Protein AF-A0A9P1M5V7-F1 (afdb_monomer_lite)

Secondary structure (DSSP, 8-state):
-----------PPPPP-----HHHHHHHHHHHHHHHHHHHHHHHHHHHHHHHHHHHHHHIIIIIHHHHHHHHHHHHHHHHHHHHHHHHHHIIIIIHHHHHHHHHHH------EEE--SSS--EEE----SSS-GGGT---S-TTSS-BHHHHIIIIIHHHTTTTGGGSTTSTT---TTSTTTS-SS-TTS-SS-------------------TTGGGSS--

Sequence (221 aa):
MGVVHSAYNYVFPPDPVEIYNPGLEDRINHANDAVESAFQDMSETFAAMKSLMRKTQSDWDTYSKPLAKSCQGIRKELVRLAHASPQCLDAQERILPLLFKKRAKTGGEIEGCARGDLPFAMVPSKCQCIAGNEAKGCDSEVDADHVLRCSHLRRRILPAMKLDQLYEGDGDCNISKEASFNKSLLQDEEPRDFEVRASMPTLPLDPLPKQDLRQRRAGFL

Radius of gyration: 45.41 Å; chains: 1; bounding box: 96×85×112 Å

Foldseek 3Di:
DDDDPDPPPPPDDPDPPPPPPVVPVVVVVLLVVLVVVLVVVVVVVVVVVVVLVVVLVVCCVPPVVVLLVVLVVVVVVVVVLVVCVVVLVCCQPPVQLVVLLVCVPPNDWAFQAFAPPDQADTHGDIQDLPDADSNRSNPDPPCGRHHGPSRCCVPGHVVVVPSVQLCPPPHSNPPDCPPPSNDPSDDPPPDPPPPSPPPVVPDPPPPDPPPPPPPPPPPDD

Structure (mmCIF, N/CA/C/O backbone):
data_AF-A0A9P1M5V7-F1
#
_entry.id   AF-A0A9P1M5V7-F1
#
loop_
_atom_site.group_PDB
_atom_site.id
_atom_site.type_symbol
_atom_site.label_atom_id
_atom_site.label_alt_id
_atom_site.label_comp_id
_atom_site.label_asym_id
_atom_site.label_entity_id
_atom_site.label_seq_id
_atom_site.pdbx_PDB_ins_code
_atom_site.Cartn_x
_atom_site.Cartn_y
_atom_site.Cartn_z
_atom_site.occupancy
_atom_site.B_iso_or_equiv
_atom_site.auth_seq_id
_atom_site.auth_comp_id
_atom_site.auth_asym_id
_atom_site.auth_atom_id
_atom_site.pdbx_PDB_model_num
ATOM 1 N N . MET A 1 1 ? 58.631 69.830 -76.018 1.00 41.28 1 MET A N 1
ATOM 2 C CA . MET A 1 1 ? 57.402 69.435 -75.295 1.00 41.28 1 MET A CA 1
ATOM 3 C C . MET A 1 1 ? 56.785 68.302 -76.107 1.00 41.28 1 MET A C 1
ATOM 5 O O . MET A 1 1 ? 56.348 68.566 -77.208 1.00 41.28 1 MET A O 1
ATOM 9 N N . GLY A 1 2 ? 56.878 67.017 -75.780 1.00 46.06 2 GLY A N 1
ATOM 10 C CA . GLY A 1 2 ? 56.960 66.383 -74.471 1.00 46.06 2 GLY A CA 1
ATOM 11 C C . GLY A 1 2 ? 55.619 65.725 -74.145 1.00 46.06 2 GLY A C 1
ATOM 12 O O . GLY A 1 2 ? 54.953 66.193 -73.235 1.00 46.06 2 GLY A O 1
ATOM 13 N N . VAL A 1 3 ? 55.213 64.692 -74.896 1.00 44.22 3 VAL A N 1
ATOM 14 C CA . VAL A 1 3 ? 54.128 63.778 -74.492 1.00 44.22 3 VAL A CA 1
ATOM 15 C C . VAL A 1 3 ? 54.519 62.358 -74.903 1.00 44.22 3 VAL A C 1
ATOM 17 O O . VAL A 1 3 ? 54.317 61.936 -76.038 1.00 44.22 3 VAL A O 1
ATOM 20 N N . VAL A 1 4 ? 55.139 61.635 -73.973 1.00 47.44 4 VAL A N 1
ATOM 21 C CA . VAL A 1 4 ? 55.420 60.202 -74.105 1.00 47.44 4 VAL A CA 1
ATOM 22 C C . VAL A 1 4 ? 54.108 59.469 -73.833 1.00 47.44 4 VAL A C 1
ATOM 24 O O . VAL A 1 4 ? 53.611 59.495 -72.709 1.00 47.44 4 VAL A O 1
ATOM 27 N N . HIS A 1 5 ? 53.513 58.857 -74.857 1.00 44.38 5 HIS A N 1
ATOM 28 C CA . HIS A 1 5 ? 52.392 57.939 -74.659 1.00 44.38 5 HIS A CA 1
ATOM 29 C C . HIS A 1 5 ? 52.944 56.637 -74.073 1.00 44.38 5 HIS A C 1
ATOM 31 O O . HIS A 1 5 ? 53.580 55.847 -74.767 1.00 44.38 5 HIS A O 1
ATOM 37 N N . SER A 1 6 ? 52.739 56.455 -72.770 1.00 49.84 6 SER A N 1
ATOM 38 C CA . SER A 1 6 ? 53.012 55.204 -72.068 1.00 49.84 6 SER A CA 1
ATOM 39 C C . SER A 1 6 ? 52.011 54.149 -72.542 1.00 49.84 6 SER A C 1
ATOM 41 O O . SER A 1 6 ? 50.826 54.214 -72.208 1.00 49.84 6 SER A O 1
ATOM 43 N N . ALA A 1 7 ? 52.470 53.199 -73.354 1.00 49.56 7 ALA A N 1
ATOM 44 C CA . ALA A 1 7 ? 51.704 52.005 -73.674 1.00 49.56 7 ALA A CA 1
ATOM 45 C C . ALA A 1 7 ? 51.665 51.116 -72.422 1.00 49.56 7 ALA A C 1
ATOM 47 O O . ALA A 1 7 ? 52.625 50.413 -72.110 1.00 49.56 7 ALA A O 1
ATOM 48 N N . TYR A 1 8 ? 50.564 51.172 -71.674 1.00 50.56 8 TYR A N 1
ATOM 49 C CA . TYR A 1 8 ? 50.281 50.172 -70.653 1.00 50.56 8 TYR A CA 1
ATOM 50 C C . TYR A 1 8 ? 50.061 48.828 -71.357 1.00 50.56 8 TYR A C 1
ATOM 52 O O . TYR A 1 8 ? 49.033 48.617 -71.997 1.00 50.56 8 TYR A O 1
ATOM 60 N N . ASN A 1 9 ? 51.039 47.927 -71.247 1.00 49.47 9 ASN A N 1
ATOM 61 C CA . ASN A 1 9 ? 50.858 46.515 -71.566 1.00 49.47 9 ASN A CA 1
ATOM 62 C C . ASN A 1 9 ? 49.778 45.954 -70.631 1.00 49.47 9 ASN A C 1
ATOM 64 O O . ASN A 1 9 ? 50.052 45.646 -69.471 1.00 49.47 9 ASN A O 1
ATOM 68 N N . TYR A 1 10 ? 48.546 45.840 -71.127 1.00 48.31 10 TYR A N 1
ATOM 69 C CA . TYR A 1 10 ? 47.520 45.017 -70.498 1.00 48.31 10 TYR A CA 1
ATOM 70 C C . TYR A 1 10 ? 47.965 43.559 -70.620 1.00 48.31 10 TYR A C 1
ATOM 72 O O . TYR A 1 10 ? 47.796 42.919 -71.656 1.00 48.31 10 TYR A O 1
ATOM 80 N N . VAL A 1 11 ? 48.582 43.043 -69.560 1.00 55.06 11 VAL A N 1
ATOM 81 C CA . VAL A 1 11 ? 48.766 41.605 -69.388 1.00 55.06 11 VAL A CA 1
ATOM 82 C C . VAL A 1 11 ? 47.379 41.049 -69.092 1.00 55.06 11 VAL A C 1
ATOM 84 O O . VAL A 1 11 ? 46.835 41.289 -68.013 1.00 55.06 11 VAL A O 1
ATOM 87 N N . PHE A 1 12 ? 46.776 40.371 -70.070 1.00 54.84 12 PHE A N 1
ATOM 88 C CA . PHE A 1 12 ? 45.572 39.580 -69.828 1.00 54.84 12 PHE A CA 1
ATOM 89 C C . PHE A 1 12 ? 45.862 38.626 -68.658 1.00 54.84 12 PHE A C 1
ATOM 91 O O . PHE A 1 12 ? 46.908 37.966 -68.679 1.00 54.84 12 PHE A O 1
ATOM 98 N N . PRO A 1 13 ? 45.007 38.566 -67.617 1.00 64.69 13 PRO A N 1
ATOM 99 C CA . PRO A 1 13 ? 45.153 37.527 -66.610 1.00 64.69 13 PRO A CA 1
ATOM 100 C C . PRO A 1 13 ? 45.113 36.174 -67.335 1.00 64.69 13 PRO A C 1
ATOM 102 O O . PRO A 1 13 ? 44.310 36.027 -68.258 1.00 64.69 13 PRO A O 1
ATOM 105 N N . PRO A 1 14 ? 45.995 35.217 -66.989 1.00 64.25 14 PRO A N 1
ATOM 106 C CA . PRO A 1 14 ? 45.942 33.898 -67.603 1.00 64.25 14 PRO A CA 1
ATOM 107 C C . PRO A 1 14 ? 44.539 33.324 -67.403 1.00 64.25 14 PRO A C 1
ATOM 109 O O . PRO A 1 14 ? 43.960 33.506 -66.326 1.00 64.25 14 PRO A O 1
ATOM 112 N N . ASP A 1 15 ? 44.011 32.657 -68.433 1.00 58.66 15 ASP A N 1
ATOM 113 C CA . ASP A 1 15 ? 42.745 31.934 -68.332 1.00 58.66 15 ASP A CA 1
ATOM 114 C C . ASP A 1 15 ? 42.754 31.082 -67.052 1.00 58.66 15 ASP A C 1
ATOM 116 O O . ASP A 1 15 ? 43.800 30.509 -66.709 1.00 58.66 15 ASP A O 1
ATOM 120 N N . PRO A 1 16 ? 41.640 31.028 -66.296 1.00 59.38 16 PRO A N 1
ATOM 121 C CA . PRO A 1 16 ? 41.570 30.196 -65.108 1.00 59.38 16 PRO A CA 1
ATOM 122 C C . PRO A 1 16 ? 41.950 28.772 -65.507 1.00 59.38 16 PRO A C 1
ATOM 124 O O . PRO A 1 16 ? 41.303 28.157 -66.349 1.00 59.38 16 PRO A O 1
ATOM 127 N N . VAL A 1 17 ? 43.044 28.270 -64.932 1.00 57.91 17 VAL A N 1
ATOM 128 C CA . VAL A 1 17 ? 43.493 26.898 -65.155 1.00 57.91 17 VAL A CA 1
ATOM 129 C C . VAL A 1 17 ? 42.394 25.993 -64.610 1.00 57.91 17 VAL A C 1
ATOM 131 O O . VAL A 1 17 ? 42.257 25.855 -63.394 1.00 57.91 17 VAL A O 1
ATOM 134 N N . GLU A 1 18 ? 41.592 25.404 -65.497 1.00 55.78 18 GLU A N 1
ATOM 135 C CA . GLU A 1 18 ? 40.696 24.308 -65.146 1.00 55.78 18 GLU A CA 1
ATOM 136 C C . GLU A 1 18 ? 41.566 23.142 -64.676 1.00 55.78 18 GLU A C 1
ATOM 138 O O . GLU A 1 18 ? 42.145 22.392 -65.463 1.00 55.78 18 GLU A O 1
ATOM 143 N N . ILE A 1 19 ? 41.712 23.012 -63.358 1.00 57.38 19 ILE A N 1
ATOM 144 C CA . ILE A 1 19 ? 42.313 21.833 -62.746 1.00 57.38 19 ILE A CA 1
ATOM 145 C C . ILE A 1 19 ? 41.274 20.714 -62.870 1.00 57.38 19 ILE A C 1
ATOM 147 O O . ILE A 1 19 ? 40.507 20.453 -61.945 1.00 57.38 19 ILE A O 1
ATOM 151 N N . TYR A 1 20 ? 41.224 20.072 -64.036 1.00 57.44 20 TYR A N 1
ATOM 152 C CA . TYR A 1 20 ? 40.444 18.859 -64.241 1.00 57.44 20 TYR A CA 1
ATOM 153 C C . TYR A 1 20 ? 41.131 17.716 -63.487 1.00 57.44 20 TYR A C 1
ATOM 155 O O . TYR A 1 20 ? 42.121 17.147 -63.949 1.00 57.44 20 TYR A O 1
ATOM 163 N N . ASN A 1 21 ? 40.646 17.423 -62.280 1.00 64.75 21 ASN A N 1
ATOM 164 C CA . ASN A 1 21 ? 41.065 16.259 -61.512 1.00 64.75 21 ASN A CA 1
ATOM 165 C C . ASN A 1 21 ? 39.951 15.205 -61.597 1.00 64.75 21 ASN A C 1
ATOM 167 O O . ASN A 1 21 ? 39.014 15.265 -60.799 1.00 64.75 21 ASN A O 1
ATOM 171 N N . PRO A 1 22 ? 40.030 14.255 -62.547 1.00 60.97 22 PRO A N 1
ATOM 172 C CA . PRO A 1 22 ? 38.950 13.307 -62.820 1.00 60.97 22 PRO A CA 1
ATOM 173 C C . PRO A 1 22 ? 38.603 12.399 -61.632 1.00 60.97 22 PRO A C 1
ATOM 175 O O . PRO A 1 22 ? 37.545 11.795 -61.636 1.00 60.97 22 PRO A O 1
ATOM 178 N N . GLY A 1 23 ? 39.454 12.317 -60.601 1.00 69.19 23 GLY A N 1
ATOM 179 C CA . GLY A 1 23 ? 39.155 11.571 -59.375 1.00 69.19 23 GLY A CA 1
ATOM 180 C C . GLY A 1 23 ? 38.576 12.417 -58.238 1.00 69.19 23 GLY A C 1
ATOM 181 O O . GLY A 1 23 ? 38.254 11.873 -57.185 1.00 69.19 23 GLY A O 1
ATOM 182 N N . LEU A 1 24 ? 38.489 13.744 -58.381 1.00 76.00 24 LEU A N 1
ATOM 183 C CA . LEU A 1 24 ? 37.968 14.610 -57.320 1.00 76.00 24 LEU A CA 1
ATOM 184 C C . LEU A 1 24 ? 36.443 14.538 -57.239 1.00 76.00 24 LEU A C 1
ATOM 186 O O . LEU A 1 24 ? 35.905 14.476 -56.138 1.00 76.00 24 LEU A O 1
ATOM 190 N N . GLU A 1 25 ? 35.768 14.507 -58.386 1.00 79.44 25 GLU A N 1
ATOM 191 C CA . GLU A 1 25 ? 34.311 14.385 -58.460 1.00 79.44 25 GLU A CA 1
ATOM 192 C C . GLU A 1 25 ? 33.839 13.056 -57.858 1.00 79.44 25 GLU A C 1
ATOM 194 O O . GLU A 1 25 ? 33.003 13.057 -56.958 1.00 79.44 25 GLU A O 1
ATOM 199 N N . ASP A 1 26 ? 34.480 11.942 -58.224 1.00 79.00 26 ASP A N 1
ATOM 200 C CA . ASP A 1 26 ? 34.195 10.622 -57.649 1.00 79.00 26 ASP A CA 1
ATOM 201 C C . ASP A 1 26 ? 34.406 10.583 -56.130 1.00 79.00 26 ASP A C 1
ATOM 203 O O . ASP A 1 26 ? 33.610 10.000 -55.396 1.00 79.00 26 ASP A O 1
ATOM 207 N N . ARG A 1 27 ? 35.458 11.241 -55.623 1.00 76.25 27 ARG A N 1
ATOM 208 C CA . ARG A 1 27 ? 35.724 11.322 -54.177 1.00 76.25 27 ARG A CA 1
ATOM 209 C C . ARG A 1 27 ? 34.702 12.179 -53.442 1.00 76.25 27 ARG A C 1
ATOM 211 O O . ARG A 1 27 ? 34.347 11.839 -52.317 1.00 76.25 27 ARG A O 1
ATOM 218 N N . ILE A 1 28 ? 34.260 13.280 -54.050 1.00 78.00 28 ILE A N 1
ATOM 219 C CA . ILE A 1 28 ? 33.207 14.136 -53.495 1.00 78.00 28 ILE A CA 1
ATOM 220 C C . ILE A 1 28 ? 31.891 13.363 -53.453 1.00 78.00 28 ILE A C 1
ATOM 222 O O . ILE A 1 28 ? 31.249 13.337 -52.408 1.00 78.00 28 ILE A O 1
ATOM 226 N N . ASN A 1 29 ? 31.528 12.684 -54.541 1.00 83.31 29 ASN A N 1
ATOM 227 C CA . ASN A 1 29 ? 30.313 11.879 -54.608 1.00 83.31 29 ASN A CA 1
ATOM 228 C C . ASN A 1 29 ? 30.344 10.751 -53.573 1.00 83.31 29 ASN A C 1
ATOM 230 O O . ASN A 1 29 ? 29.416 10.627 -52.784 1.00 83.31 29 ASN A O 1
ATOM 234 N N . HIS A 1 30 ? 31.459 10.026 -53.463 1.00 77.81 30 HIS A N 1
ATOM 235 C CA . HIS A 1 30 ? 31.608 8.975 -52.459 1.00 77.81 30 HIS A CA 1
ATOM 236 C C . HIS A 1 30 ? 31.534 9.500 -51.015 1.00 77.81 30 HIS A C 1
ATOM 238 O O . HIS A 1 30 ? 30.941 8.861 -50.148 1.00 77.81 30 HIS A O 1
ATOM 244 N N . ALA A 1 31 ? 32.122 10.670 -50.740 1.00 77.00 31 ALA A N 1
ATOM 245 C CA . ALA A 1 31 ? 32.026 11.302 -49.427 1.00 77.00 31 ALA A CA 1
ATOM 246 C C . ALA A 1 31 ? 30.591 11.760 -49.117 1.00 77.00 31 ALA A C 1
ATOM 248 O O . ALA A 1 31 ? 30.128 11.578 -47.993 1.00 77.00 31 ALA A O 1
ATOM 249 N N . ASN A 1 32 ? 29.883 12.311 -50.105 1.00 84.69 32 ASN A N 1
ATOM 250 C CA . ASN A 1 32 ? 28.483 12.704 -49.965 1.00 84.69 32 ASN A CA 1
ATOM 251 C C . ASN A 1 32 ? 27.588 11.484 -49.707 1.00 84.69 32 ASN A C 1
ATOM 253 O O . ASN A 1 32 ? 26.784 11.526 -48.781 1.00 84.69 32 ASN A O 1
ATOM 257 N N . ASP A 1 33 ? 27.779 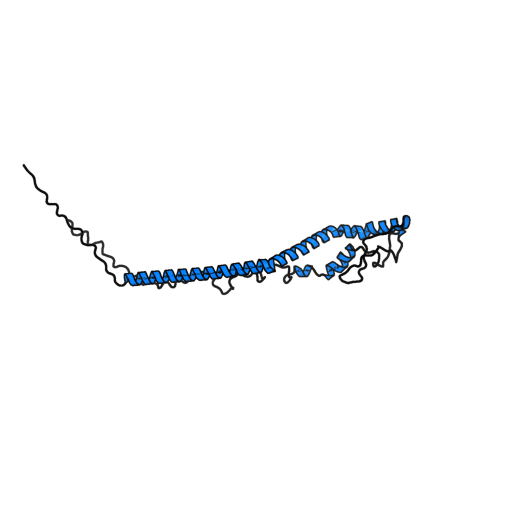10.387 -50.445 1.00 84.12 33 ASP A N 1
ATOM 258 C CA . ASP A 1 33 ? 27.032 9.137 -50.260 1.00 84.12 33 ASP A CA 1
ATOM 259 C C . ASP A 1 33 ? 27.259 8.542 -48.863 1.00 84.12 33 ASP A C 1
ATOM 261 O O . ASP A 1 33 ? 26.315 8.109 -48.202 1.00 84.12 33 ASP A O 1
ATOM 265 N N . ALA A 1 34 ? 28.505 8.554 -48.375 1.00 77.62 34 ALA A N 1
ATOM 266 C CA . ALA A 1 34 ? 28.834 8.068 -47.037 1.00 77.62 34 ALA A CA 1
ATOM 267 C C . ALA A 1 34 ? 28.180 8.916 -45.932 1.00 77.62 34 ALA A C 1
ATOM 269 O O . ALA A 1 34 ? 27.680 8.374 -44.944 1.00 77.62 34 ALA A O 1
ATOM 270 N N . VAL A 1 35 ? 28.168 10.242 -46.094 1.00 79.88 35 VAL A N 1
ATOM 271 C CA . VAL A 1 35 ? 27.508 11.159 -45.155 1.00 79.88 35 VAL A CA 1
ATOM 272 C C . VAL A 1 35 ? 25.993 10.962 -45.177 1.00 79.88 35 VAL A C 1
ATOM 274 O O . VAL A 1 35 ? 25.382 10.871 -44.114 1.00 79.88 35 VAL A O 1
ATOM 277 N N . GLU A 1 36 ? 25.393 10.848 -46.361 1.00 83.12 36 GLU A N 1
ATOM 278 C CA . GLU A 1 36 ? 23.958 10.607 -46.525 1.00 83.12 36 GLU A CA 1
ATOM 279 C C . GLU A 1 36 ? 23.542 9.274 -45.884 1.00 83.12 36 GLU A C 1
ATOM 281 O O . GLU A 1 36 ? 22.598 9.242 -45.096 1.00 83.12 36 GLU A O 1
ATOM 286 N N . SER A 1 37 ? 24.300 8.197 -46.120 1.00 81.56 37 SER A N 1
ATOM 287 C CA . SER A 1 37 ? 24.079 6.896 -45.472 1.00 81.56 37 SER A CA 1
ATOM 288 C C . SER A 1 37 ? 24.148 7.002 -43.947 1.00 81.56 37 SER A C 1
ATOM 290 O O . SER A 1 37 ? 23.276 6.486 -43.254 1.00 81.56 37 SER A O 1
ATOM 292 N N . ALA A 1 38 ? 25.142 7.712 -43.404 1.00 73.94 38 ALA A N 1
ATOM 293 C CA . ALA A 1 38 ? 25.269 7.889 -41.959 1.00 73.94 38 ALA A CA 1
ATOM 294 C C . ALA A 1 38 ? 24.097 8.690 -41.360 1.00 73.94 38 ALA A C 1
ATOM 296 O O . ALA A 1 38 ? 23.632 8.384 -40.259 1.00 73.94 38 ALA A O 1
ATOM 297 N N . PHE A 1 39 ? 23.592 9.702 -42.073 1.00 81.44 39 PHE A N 1
ATOM 298 C CA . PHE A 1 39 ? 22.404 10.445 -41.647 1.00 81.44 39 PHE A CA 1
ATOM 299 C C . PHE A 1 39 ? 21.139 9.584 -41.675 1.00 81.44 39 PHE A C 1
ATOM 301 O O . PHE A 1 39 ? 20.309 9.702 -40.769 1.00 81.44 39 PHE A O 1
ATOM 308 N N . GLN A 1 40 ? 20.995 8.711 -42.672 1.00 83.12 40 GLN A N 1
ATOM 309 C CA . GLN A 1 40 ? 19.882 7.766 -42.751 1.00 83.12 40 GLN A CA 1
ATOM 310 C C . GLN A 1 40 ? 19.913 6.785 -41.571 1.00 83.12 40 GLN A C 1
ATOM 312 O O . GLN A 1 40 ? 18.926 6.703 -40.839 1.00 83.12 40 GLN A O 1
ATOM 317 N N . ASP A 1 41 ? 21.066 6.176 -41.283 1.00 74.69 41 ASP A N 1
ATOM 318 C CA . ASP A 1 41 ? 21.244 5.259 -40.147 1.00 74.69 41 ASP A CA 1
ATOM 319 C C . ASP A 1 41 ? 20.922 5.928 -38.797 1.00 74.69 41 ASP A C 1
ATOM 321 O O . ASP A 1 41 ? 20.231 5.363 -37.938 1.00 74.69 41 ASP A O 1
ATOM 325 N N . MET A 1 42 ? 21.380 7.170 -38.598 1.00 74.12 42 MET A N 1
ATOM 326 C CA . MET A 1 42 ? 21.043 7.956 -37.406 1.00 74.12 42 MET A CA 1
ATOM 327 C C . MET A 1 42 ? 19.540 8.224 -37.301 1.00 74.12 42 MET A C 1
ATOM 329 O O . MET A 1 42 ? 18.968 8.137 -36.211 1.00 74.12 42 MET A O 1
ATOM 333 N N . SER A 1 43 ? 18.901 8.571 -38.418 1.00 78.12 43 SER A N 1
ATOM 334 C CA . SER A 1 43 ? 17.470 8.873 -38.482 1.00 78.12 43 SER A CA 1
ATOM 335 C C . SER A 1 43 ? 16.625 7.645 -38.137 1.00 78.12 43 SER A C 1
ATOM 337 O O . SER A 1 43 ? 15.695 7.733 -37.328 1.00 78.12 43 SER A O 1
ATOM 339 N N . GLU A 1 44 ? 16.992 6.481 -38.674 1.00 77.88 44 GLU A N 1
ATOM 340 C CA . GLU A 1 44 ? 16.348 5.201 -38.374 1.00 77.88 44 GLU A CA 1
ATOM 341 C C . GLU A 1 44 ? 16.527 4.807 -36.905 1.00 77.88 44 GLU A C 1
ATOM 343 O O . GLU A 1 44 ? 15.549 4.489 -36.220 1.00 77.88 44 GLU A O 1
ATOM 348 N N . THR A 1 45 ? 17.749 4.922 -36.380 1.00 76.00 45 THR A N 1
ATOM 349 C CA . THR A 1 45 ? 18.049 4.640 -34.968 1.00 76.00 45 THR A CA 1
ATOM 350 C C . THR A 1 45 ? 17.253 5.557 -34.039 1.00 76.00 45 THR A C 1
ATOM 352 O O . THR A 1 45 ? 16.648 5.108 -33.061 1.00 76.00 45 THR A O 1
ATOM 355 N N . PHE A 1 46 ? 17.178 6.850 -34.363 1.00 76.88 46 PHE A N 1
ATOM 356 C CA . PHE A 1 46 ? 16.386 7.812 -33.604 1.00 76.88 46 PHE A CA 1
ATOM 357 C C . PHE A 1 46 ? 14.888 7.476 -33.638 1.00 76.88 46 PHE A C 1
ATOM 359 O O . PHE A 1 46 ? 14.206 7.550 -32.609 1.00 76.88 46 PHE A O 1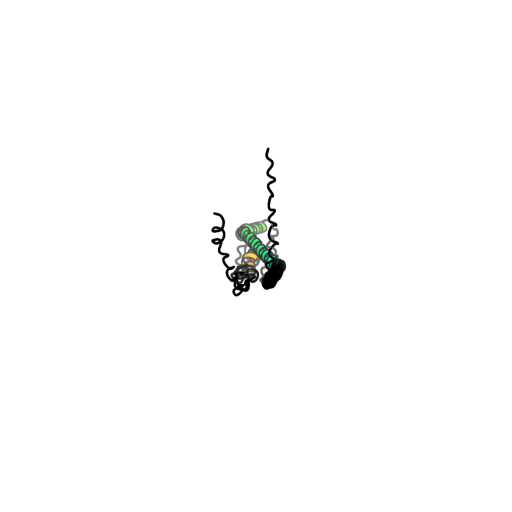
ATOM 366 N N . ALA A 1 47 ? 14.361 7.068 -34.797 1.00 75.94 47 ALA A N 1
ATOM 367 C CA . ALA A 1 47 ? 12.973 6.640 -34.932 1.00 75.94 47 ALA A CA 1
ATOM 368 C C . ALA A 1 47 ? 12.675 5.383 -34.094 1.00 75.94 47 ALA A C 1
ATOM 370 O O . ALA A 1 47 ? 11.659 5.346 -33.386 1.00 75.94 47 ALA A O 1
ATOM 371 N N . ALA A 1 48 ? 13.575 4.396 -34.109 1.00 75.94 48 ALA A N 1
ATOM 372 C CA . ALA A 1 48 ? 13.477 3.191 -33.291 1.00 75.94 48 ALA A CA 1
ATOM 373 C C . ALA A 1 48 ? 13.490 3.524 -31.791 1.00 75.94 48 ALA A C 1
ATOM 375 O O . ALA A 1 48 ? 12.592 3.101 -31.056 1.00 75.94 48 ALA A O 1
ATOM 376 N N . MET A 1 49 ? 14.424 4.369 -31.342 1.00 75.62 49 MET A N 1
ATOM 377 C CA . MET A 1 49 ? 14.516 4.790 -29.941 1.00 75.62 49 MET A CA 1
ATOM 378 C C . MET A 1 49 ? 13.259 5.541 -29.488 1.00 75.62 49 MET A C 1
ATOM 380 O O . MET A 1 49 ? 12.705 5.260 -28.425 1.00 75.62 49 MET A O 1
ATOM 384 N N . LYS A 1 50 ? 12.732 6.443 -30.323 1.00 81.44 50 LYS A N 1
ATOM 385 C CA . LYS A 1 50 ? 11.479 7.158 -30.046 1.00 81.44 50 LYS A CA 1
ATOM 386 C C . LYS A 1 50 ? 10.287 6.204 -29.930 1.00 81.44 50 LYS A C 1
ATOM 388 O O . LYS A 1 50 ? 9.412 6.422 -29.090 1.00 81.44 50 LYS A O 1
ATOM 393 N N . SER A 1 51 ? 10.233 5.169 -30.768 1.00 77.75 51 SER A N 1
ATOM 394 C CA . SER A 1 51 ? 9.201 4.127 -30.702 1.00 77.75 51 SER A CA 1
ATOM 395 C C . SER A 1 51 ? 9.284 3.344 -29.390 1.00 77.75 51 SER A C 1
ATOM 397 O O . SER A 1 51 ? 8.277 3.192 -28.695 1.00 77.75 51 SER A O 1
ATOM 399 N N . LEU A 1 52 ? 10.496 2.939 -28.998 1.00 79.81 52 LEU A N 1
ATOM 400 C CA . LEU A 1 52 ? 10.742 2.221 -27.751 1.00 79.81 52 LEU A CA 1
ATOM 401 C C . LEU A 1 52 ? 10.343 3.067 -26.536 1.00 79.81 52 LEU A C 1
ATOM 403 O O . LEU A 1 52 ? 9.574 2.605 -25.698 1.00 79.81 52 LEU A O 1
ATOM 407 N N . MET A 1 53 ? 10.758 4.338 -26.490 1.00 78.94 53 MET A N 1
ATOM 408 C CA . MET A 1 53 ? 10.380 5.262 -25.414 1.00 78.94 53 MET A CA 1
ATOM 409 C C . MET A 1 53 ? 8.861 5.423 -25.295 1.00 78.94 53 MET A C 1
ATOM 411 O O . MET A 1 53 ? 8.322 5.424 -24.190 1.00 78.94 53 MET A O 1
ATOM 415 N N . ARG A 1 54 ? 8.145 5.534 -26.424 1.00 83.62 54 ARG A N 1
ATOM 416 C CA . ARG A 1 54 ? 6.674 5.596 -26.427 1.00 83.62 54 ARG A CA 1
ATOM 417 C C . ARG A 1 54 ? 6.047 4.321 -25.878 1.00 83.62 54 ARG A C 1
ATOM 419 O O . ARG A 1 54 ? 5.087 4.414 -25.117 1.00 83.62 54 ARG A O 1
ATOM 426 N N . LYS A 1 55 ? 6.579 3.153 -26.245 1.00 80.75 55 LYS A N 1
ATOM 427 C CA . LYS A 1 55 ? 6.103 1.865 -25.733 1.00 80.75 55 LYS A CA 1
ATOM 428 C C . LYS A 1 55 ? 6.311 1.764 -24.223 1.00 80.75 55 LYS A C 1
ATOM 430 O O . LYS A 1 55 ? 5.349 1.504 -23.513 1.00 80.75 55 LYS A O 1
ATOM 435 N N . THR A 1 56 ? 7.504 2.080 -23.725 1.00 79.31 56 THR A N 1
ATOM 436 C CA . THR A 1 56 ? 7.793 2.076 -22.283 1.00 79.31 56 THR A CA 1
ATOM 437 C C . THR A 1 56 ? 6.903 3.050 -21.518 1.00 79.31 56 THR A C 1
ATOM 439 O O . THR A 1 56 ? 6.381 2.703 -20.463 1.00 79.31 56 THR A O 1
ATOM 442 N N . GLN A 1 57 ? 6.669 4.248 -22.062 1.00 82.75 57 GLN A N 1
ATOM 443 C CA . GLN A 1 57 ? 5.741 5.207 -21.462 1.00 82.75 57 GLN A CA 1
ATOM 444 C C . GLN A 1 57 ? 4.307 4.660 -21.422 1.00 82.75 57 GLN A C 1
ATOM 446 O O . GLN A 1 57 ? 3.626 4.784 -20.406 1.00 82.75 57 GLN A O 1
ATOM 451 N N . S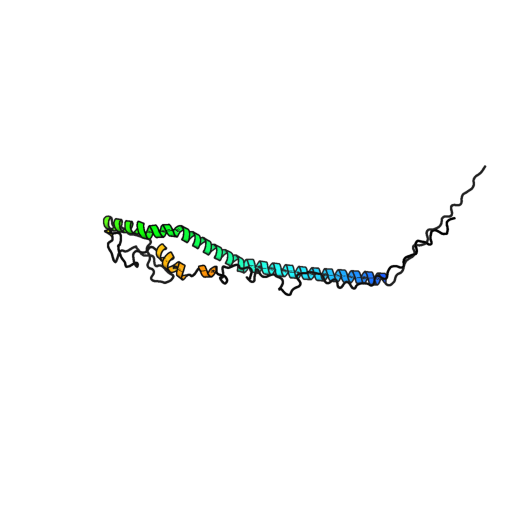ER A 1 58 ? 3.856 4.027 -22.507 1.00 83.44 58 SER A N 1
ATOM 452 C CA . SER A 1 58 ? 2.539 3.388 -22.576 1.00 83.44 58 SER A CA 1
ATOM 453 C C . SER A 1 58 ? 2.402 2.255 -21.558 1.00 83.44 58 SER A C 1
ATOM 455 O O . SER A 1 58 ? 1.387 2.173 -20.866 1.00 83.44 58 SER A O 1
ATOM 457 N N . ASP A 1 59 ? 3.418 1.402 -21.430 1.00 78.94 59 ASP A N 1
ATOM 458 C CA . ASP A 1 59 ? 3.436 0.299 -20.466 1.00 78.94 59 ASP A CA 1
ATOM 459 C C . ASP A 1 59 ? 3.436 0.832 -19.025 1.00 78.94 59 ASP A C 1
ATOM 461 O O . ASP A 1 59 ? 2.685 0.346 -18.176 1.00 78.94 59 ASP A O 1
ATOM 465 N N . TRP A 1 60 ? 4.197 1.897 -18.755 1.00 81.19 60 TRP A N 1
ATOM 466 C CA . TRP A 1 60 ? 4.177 2.584 -17.465 1.00 81.19 60 TRP A CA 1
ATOM 467 C C . TRP A 1 60 ? 2.786 3.132 -17.123 1.00 81.19 60 TRP A C 1
ATOM 469 O O . TRP A 1 60 ? 2.281 2.897 -16.022 1.00 81.19 60 TRP A O 1
ATOM 479 N N . ASP A 1 61 ? 2.152 3.853 -18.051 1.00 84.25 61 ASP A N 1
ATOM 480 C CA . ASP A 1 61 ? 0.828 4.439 -17.829 1.00 84.25 61 ASP A CA 1
ATOM 481 C C . ASP A 1 61 ? -0.267 3.370 -17.681 1.00 84.25 61 ASP A C 1
ATOM 483 O O . ASP A 1 61 ? -1.215 3.577 -16.918 1.00 84.25 61 ASP A O 1
ATOM 487 N N . THR A 1 62 ? -0.123 2.228 -18.360 1.00 85.06 62 THR A N 1
ATOM 488 C CA . THR A 1 62 ? -1.109 1.137 -18.347 1.00 85.06 62 THR A CA 1
ATOM 489 C C . THR A 1 62 ? -0.989 0.254 -17.108 1.00 85.06 62 THR A C 1
ATOM 491 O O . THR A 1 62 ? -2.008 -0.094 -16.512 1.00 85.06 62 THR A O 1
ATOM 494 N N . TYR A 1 63 ? 0.229 -0.105 -16.697 1.00 80.81 63 TYR A N 1
ATOM 495 C CA . TYR A 1 63 ? 0.448 -1.132 -15.672 1.00 80.81 63 TYR A CA 1
ATOM 496 C C . TYR A 1 63 ? 1.042 -0.559 -14.384 1.00 80.81 63 TYR A C 1
ATOM 498 O O . TYR A 1 63 ? 0.453 -0.687 -13.307 1.00 80.81 63 TYR A O 1
ATOM 506 N N . SER A 1 64 ? 2.185 0.119 -14.483 1.00 81.69 64 SER A N 1
ATOM 507 C CA . SER A 1 64 ? 2.955 0.537 -13.307 1.00 81.69 64 SER A CA 1
ATOM 508 C C . SER A 1 64 ? 2.288 1.670 -12.534 1.00 81.69 64 SER A C 1
ATOM 510 O O . SER A 1 64 ? 2.266 1.667 -11.305 1.00 81.69 64 SER A O 1
ATOM 512 N N . LYS A 1 65 ? 1.700 2.643 -13.231 1.00 82.50 65 LYS A N 1
ATOM 513 C CA . LYS A 1 65 ? 1.065 3.810 -12.609 1.00 82.50 65 LYS A CA 1
ATOM 514 C C . LYS A 1 65 ? -0.197 3.452 -11.807 1.00 82.50 65 LYS A C 1
ATOM 516 O O . LYS A 1 65 ? -0.307 3.927 -10.671 1.00 82.50 65 LYS A O 1
ATOM 521 N N . PRO A 1 66 ? -1.136 2.621 -12.305 1.00 88.06 66 PRO A N 1
ATOM 522 C CA . PRO A 1 66 ? -2.243 2.125 -11.488 1.00 88.06 66 PRO A CA 1
ATOM 523 C C . PRO A 1 66 ? -1.776 1.326 -10.271 1.00 88.06 66 PRO A C 1
ATOM 525 O O . PRO A 1 66 ? -2.298 1.539 -9.176 1.00 88.06 66 PRO A O 1
ATOM 528 N N . LEU A 1 67 ? -0.766 0.466 -10.437 1.00 84.88 67 LEU A N 1
ATOM 529 C CA . LEU A 1 67 ? -0.191 -0.311 -9.339 1.00 84.88 67 LEU A CA 1
ATOM 530 C C . LEU A 1 67 ? 0.408 0.603 -8.263 1.00 84.88 67 LEU A C 1
ATOM 532 O O . LEU A 1 67 ? 0.023 0.516 -7.098 1.00 84.88 67 LEU A O 1
ATOM 536 N N . ALA A 1 68 ? 1.250 1.562 -8.657 1.00 83.38 68 ALA A N 1
ATOM 537 C CA . ALA A 1 68 ? 1.838 2.547 -7.752 1.00 83.38 68 ALA A CA 1
ATOM 538 C C . ALA A 1 68 ? 0.763 3.323 -6.971 1.00 83.38 68 ALA A C 1
ATOM 540 O O . ALA A 1 68 ? 0.881 3.515 -5.758 1.00 83.38 68 ALA A O 1
ATOM 541 N N . LYS A 1 69 ? -0.327 3.718 -7.642 1.00 87.25 69 LYS A N 1
ATOM 542 C CA . LYS A 1 69 ? -1.460 4.402 -7.006 1.00 87.25 69 LYS A CA 1
ATOM 543 C C . LYS A 1 69 ? -2.165 3.514 -5.975 1.00 87.25 69 LYS A C 1
ATOM 545 O O . LYS A 1 69 ? -2.465 3.990 -4.880 1.00 87.25 69 LYS A O 1
ATOM 550 N N . SER A 1 70 ? -2.414 2.245 -6.296 1.00 88.62 70 SER A N 1
ATOM 551 C CA . SER A 1 70 ? -3.019 1.274 -5.374 1.00 88.62 70 SER A CA 1
ATOM 552 C C . SER A 1 70 ? -2.128 1.024 -4.156 1.00 88.62 70 SER A C 1
ATOM 554 O O . SER A 1 70 ? -2.592 1.132 -3.022 1.00 88.62 70 SER A O 1
ATOM 556 N N . CYS A 1 71 ? -0.832 0.808 -4.375 1.00 86.50 71 CYS A N 1
ATOM 557 C CA . CYS A 1 71 ? 0.166 0.627 -3.324 1.00 86.50 71 CYS A CA 1
ATOM 558 C C . CYS A 1 71 ? 0.280 1.845 -2.400 1.00 86.50 71 CYS A C 1
ATOM 560 O O . CYS A 1 71 ? 0.356 1.704 -1.176 1.00 86.50 71 CYS A O 1
ATOM 562 N N . GLN A 1 72 ? 0.239 3.058 -2.955 1.00 86.00 72 GLN A N 1
ATOM 563 C CA . GLN A 1 72 ? 0.202 4.286 -2.163 1.00 86.00 72 GLN A CA 1
ATOM 564 C C . GLN A 1 72 ? -1.116 4.423 -1.384 1.00 86.00 72 GLN A C 1
ATOM 566 O O . GLN A 1 72 ? -1.107 4.879 -0.238 1.00 86.00 72 GLN A O 1
ATOM 571 N N . GLY A 1 73 ? -2.238 4.013 -1.981 1.00 86.81 73 GLY A N 1
ATOM 572 C CA . GLY A 1 73 ? -3.547 3.969 -1.332 1.00 86.81 73 GLY A CA 1
ATOM 573 C C . GLY A 1 73 ? -3.548 3.066 -0.100 1.00 86.81 73 GLY A C 1
ATOM 574 O O . GLY A 1 73 ? -3.883 3.529 0.989 1.00 86.81 73 GLY A O 1
ATOM 575 N N . ILE A 1 74 ? -3.083 1.821 -0.247 1.00 85.44 74 ILE A N 1
ATOM 576 C CA . ILE A 1 74 ? -2.958 0.855 0.856 1.00 85.44 74 ILE A CA 1
ATOM 577 C C . ILE A 1 74 ? -2.079 1.432 1.968 1.00 85.44 74 ILE A C 1
ATOM 579 O O . ILE A 1 74 ? -2.499 1.478 3.124 1.00 85.44 74 ILE A O 1
ATOM 583 N N . ARG A 1 75 ? -0.902 1.972 1.624 1.00 83.69 75 ARG A N 1
ATOM 584 C CA . ARG A 1 75 ? 0.009 2.590 2.599 1.00 83.69 75 ARG A CA 1
ATOM 585 C C . ARG A 1 75 ? -0.663 3.721 3.372 1.00 83.69 75 ARG A C 1
ATOM 587 O O . ARG A 1 75 ? -0.514 3.813 4.588 1.00 83.69 75 ARG A O 1
ATOM 594 N N . LYS A 1 76 ? -1.400 4.593 2.682 1.00 85.62 76 LYS A N 1
ATOM 595 C CA . LYS A 1 76 ? -2.098 5.723 3.304 1.00 85.62 76 LYS A CA 1
ATOM 596 C C . LYS A 1 76 ? -3.169 5.254 4.286 1.00 85.62 76 LYS A C 1
ATOM 598 O O . LYS A 1 76 ? -3.262 5.809 5.380 1.00 85.62 76 LYS A O 1
ATOM 603 N N . GLU A 1 77 ? -3.953 4.246 3.918 1.00 85.19 77 GLU A N 1
ATOM 604 C CA . GLU A 1 77 ? -4.973 3.687 4.810 1.00 85.19 77 GLU A CA 1
ATOM 605 C C . GLU A 1 77 ? -4.352 2.959 6.005 1.00 85.19 77 GLU A C 1
ATOM 607 O O . GLU A 1 77 ? -4.807 3.147 7.131 1.00 85.19 77 GLU A O 1
ATOM 612 N N . LEU A 1 78 ? -3.249 2.231 5.813 1.00 82.56 78 LEU A N 1
ATOM 613 C CA . LEU A 1 78 ? -2.496 1.626 6.915 1.00 82.56 78 LEU A CA 1
ATOM 614 C C . LEU A 1 78 ? -1.966 2.667 7.903 1.00 82.56 78 LEU A C 1
ATOM 616 O O . LEU A 1 78 ? -2.102 2.492 9.113 1.00 82.56 78 LEU A O 1
ATOM 620 N N . VAL A 1 79 ? -1.423 3.781 7.409 1.00 81.81 79 VAL A N 1
ATOM 621 C CA . VAL A 1 79 ? -0.974 4.896 8.258 1.00 81.81 79 VAL A CA 1
ATOM 622 C C . VAL A 1 79 ? -2.150 5.510 9.024 1.00 81.81 79 VAL A C 1
ATOM 624 O O . VAL A 1 79 ? -2.049 5.740 10.229 1.00 81.81 79 VAL A O 1
ATOM 627 N N . ARG A 1 80 ? -3.296 5.731 8.369 1.00 82.69 80 ARG A N 1
ATOM 628 C CA . ARG A 1 80 ? -4.517 6.224 9.034 1.00 82.69 80 ARG A CA 1
ATOM 629 C C . ARG A 1 80 ? -4.994 5.275 10.132 1.00 82.69 80 ARG A C 1
ATOM 631 O O . ARG A 1 80 ? -5.294 5.726 11.236 1.00 82.69 80 ARG A O 1
ATOM 638 N N . LEU A 1 81 ? -5.019 3.973 9.853 1.00 82.06 81 LEU A N 1
ATOM 639 C CA . LEU A 1 81 ? -5.371 2.942 10.829 1.00 82.06 81 LEU A CA 1
ATOM 640 C C . LEU A 1 81 ? -4.388 2.914 12.003 1.00 82.06 81 LEU A C 1
ATOM 642 O O . LEU A 1 81 ? -4.817 2.810 13.152 1.00 82.06 81 LEU A O 1
ATOM 646 N N . ALA A 1 82 ? -3.088 3.068 11.743 1.00 79.62 82 ALA A N 1
ATOM 647 C CA . ALA A 1 82 ? -2.074 3.158 12.789 1.00 79.62 82 ALA A CA 1
ATOM 648 C C . ALA A 1 82 ? -2.303 4.374 13.703 1.00 79.62 82 ALA A C 1
ATOM 650 O O . ALA A 1 82 ? -2.249 4.232 14.923 1.00 79.62 82 ALA A O 1
ATOM 651 N N . HIS A 1 83 ? -2.651 5.537 13.144 1.00 79.69 83 HIS A N 1
ATOM 652 C CA . HIS A 1 83 ? -2.993 6.727 13.933 1.00 79.69 83 HIS A CA 1
ATOM 653 C C . HIS A 1 83 ? -4.289 6.577 14.742 1.00 79.69 83 HIS A C 1
ATOM 655 O O . HIS A 1 83 ? -4.383 7.121 15.839 1.00 79.69 83 HIS A O 1
ATOM 661 N N . ALA A 1 84 ? -5.274 5.829 14.239 1.00 78.31 84 ALA A N 1
ATOM 662 C CA . ALA A 1 84 ? -6.525 5.550 14.951 1.00 78.31 84 ALA A CA 1
ATOM 663 C C . ALA A 1 84 ? -6.403 4.411 15.988 1.00 78.31 84 ALA A C 1
ATOM 665 O O . ALA A 1 84 ? -7.263 4.257 16.857 1.00 78.31 84 ALA A O 1
ATOM 666 N N . SER A 1 85 ? -5.330 3.615 15.932 1.00 83.38 85 SER A N 1
ATOM 667 C CA . SER A 1 85 ? -5.089 2.458 16.810 1.00 83.38 85 SER A CA 1
ATOM 668 C C . SER A 1 85 ? -5.173 2.782 18.314 1.00 83.38 85 SER A C 1
ATOM 670 O O . SER A 1 85 ? -5.844 2.032 19.028 1.00 83.38 85 SER A O 1
ATOM 672 N N . PRO A 1 86 ? -4.600 3.895 18.825 1.00 86.62 86 PRO A N 1
ATOM 673 C CA . PRO A 1 86 ? -4.714 4.250 20.241 1.00 86.62 86 PRO A CA 1
ATOM 674 C C . PRO A 1 86 ? -6.155 4.543 20.669 1.00 86.62 86 PRO A C 1
ATOM 676 O O . PRO A 1 86 ? -6.551 4.180 21.771 1.00 86.62 86 PRO A O 1
ATOM 679 N N . GLN A 1 87 ? -6.959 5.152 19.791 1.00 89.81 87 GLN A N 1
ATOM 680 C CA . GLN A 1 87 ? -8.366 5.449 20.077 1.00 89.81 87 GLN A CA 1
ATOM 681 C C . GLN A 1 87 ? -9.193 4.167 20.164 1.00 89.81 87 GLN A C 1
ATOM 683 O O . GLN A 1 87 ? -10.045 4.042 21.035 1.00 89.81 87 GLN A O 1
ATOM 688 N N . CYS A 1 88 ? -8.920 3.193 19.291 1.00 89.56 88 CYS A N 1
ATOM 689 C CA . CYS A 1 88 ? -9.563 1.883 19.364 1.00 89.56 88 CYS A CA 1
ATOM 690 C C . CYS A 1 88 ? -9.204 1.137 20.658 1.00 89.56 88 CYS A C 1
ATOM 692 O O . CYS A 1 88 ? -10.074 0.537 21.285 1.00 89.56 88 CYS A O 1
ATOM 694 N N . LEU A 1 89 ? -7.933 1.192 21.068 1.00 89.75 89 LEU A N 1
ATOM 695 C CA . LEU A 1 89 ? -7.472 0.613 22.329 1.00 89.75 89 LEU A CA 1
ATOM 696 C C . LEU A 1 89 ? -8.166 1.243 23.538 1.00 89.75 89 LEU A C 1
ATOM 698 O O . LEU A 1 89 ? -8.749 0.525 24.344 1.00 89.75 89 LEU A O 1
ATOM 702 N N . ASP A 1 90 ? -8.167 2.573 23.628 1.00 92.88 90 ASP A N 1
ATOM 703 C CA . ASP A 1 90 ? -8.843 3.296 24.710 1.00 92.88 90 ASP A CA 1
ATOM 704 C C . ASP A 1 90 ? -10.354 3.005 24.714 1.00 92.88 90 ASP A C 1
ATOM 706 O O . ASP A 1 90 ? -10.951 2.759 25.766 1.00 92.88 90 ASP A O 1
ATOM 710 N N . ALA A 1 91 ? -10.966 2.918 23.528 1.00 92.06 91 ALA A N 1
ATOM 711 C CA . ALA A 1 91 ? -12.364 2.538 23.395 1.00 92.06 91 ALA A CA 1
ATOM 712 C C . ALA A 1 91 ? -12.636 1.120 23.921 1.00 92.06 91 ALA A C 1
ATOM 714 O O . ALA A 1 91 ? -13.613 0.925 24.639 1.00 92.06 91 ALA A O 1
ATOM 715 N N . GLN A 1 92 ? -11.780 0.146 23.602 1.00 92.06 92 GLN A N 1
ATOM 716 C CA . GLN A 1 92 ? -11.929 -1.245 24.034 1.00 92.06 92 GLN A CA 1
ATOM 717 C C . GLN A 1 92 ? -11.683 -1.418 25.539 1.00 92.06 92 GLN A C 1
ATOM 719 O O . GLN A 1 92 ? -12.433 -2.130 26.200 1.00 92.06 92 GLN A O 1
ATOM 724 N N . GLU A 1 93 ? -10.635 -0.792 26.075 1.00 91.19 93 GLU A N 1
ATOM 725 C CA . GLU A 1 93 ? -10.137 -1.059 27.431 1.00 91.19 93 GLU A CA 1
ATOM 726 C C . GLU A 1 93 ? -10.753 -0.141 28.492 1.00 91.19 93 GLU A C 1
ATOM 728 O O . GLU A 1 93 ? -10.866 -0.528 29.654 1.00 91.19 93 GLU A O 1
ATOM 733 N N . ARG A 1 94 ? -11.165 1.080 28.121 1.00 92.75 94 ARG A N 1
ATOM 734 C CA . ARG A 1 94 ? -11.655 2.086 29.078 1.00 92.75 94 ARG A CA 1
ATOM 735 C C . ARG A 1 94 ? -13.092 2.497 28.815 1.00 92.75 94 ARG A C 1
ATOM 737 O O . ARG A 1 94 ? -13.898 2.483 29.743 1.00 92.75 94 ARG A O 1
ATOM 744 N N . ILE A 1 95 ? -13.441 2.841 27.577 1.00 93.25 95 ILE A N 1
ATOM 745 C CA . ILE A 1 95 ? -14.776 3.382 27.276 1.00 93.25 95 ILE A CA 1
ATOM 746 C C . ILE A 1 95 ? -15.845 2.289 27.262 1.00 93.25 95 ILE A C 1
ATOM 748 O O . ILE A 1 95 ? -16.898 2.456 27.875 1.00 93.25 95 ILE A O 1
ATOM 752 N N . LEU A 1 96 ? -15.588 1.156 26.610 1.00 92.56 96 LEU A N 1
ATOM 753 C CA . LEU A 1 96 ? -16.560 0.076 26.483 1.00 92.56 96 LEU A CA 1
ATOM 754 C C . LEU A 1 96 ? -16.992 -0.494 27.853 1.00 92.56 96 LEU A C 1
ATOM 756 O O . LEU A 1 96 ? -18.201 -0.596 28.082 1.00 92.56 96 LEU A O 1
ATOM 760 N N . PRO A 1 97 ? -16.085 -0.741 28.822 1.00 92.38 97 PRO A N 1
ATOM 761 C CA . PRO A 1 97 ? -16.485 -1.104 30.182 1.00 92.38 97 PRO A CA 1
ATOM 762 C C . PRO A 1 97 ? -17.372 -0.055 30.865 1.00 92.38 97 PRO A C 1
ATOM 764 O O . PRO A 1 97 ? -18.312 -0.403 31.580 1.00 92.38 97 PRO A O 1
ATOM 767 N N . LEU A 1 98 ? -17.121 1.242 30.645 1.00 93.19 98 LEU A N 1
ATOM 768 C CA . LEU A 1 98 ? -17.974 2.310 31.181 1.00 93.19 98 LEU A CA 1
ATOM 769 C C . LEU A 1 98 ? -19.371 2.296 30.546 1.00 93.19 98 LEU A C 1
ATOM 771 O O . LEU A 1 98 ? -20.357 2.542 31.245 1.00 93.19 98 LEU A O 1
ATOM 775 N N . LEU A 1 99 ? -19.471 1.974 29.254 1.00 93.12 99 LEU A N 1
ATOM 776 C CA . LEU A 1 99 ? -20.751 1.830 28.563 1.00 93.12 99 LEU A CA 1
ATOM 777 C C . LEU A 1 99 ? -21.556 0.645 29.104 1.00 93.12 99 LEU A C 1
ATOM 779 O O . LEU A 1 99 ? -22.747 0.811 29.358 1.00 93.12 99 LEU A O 1
ATOM 783 N N . PHE A 1 100 ? -20.922 -0.500 29.380 1.00 93.88 100 PHE A N 1
ATOM 784 C CA . PHE A 1 100 ? -21.592 -1.621 30.053 1.00 93.88 100 PHE A CA 1
ATOM 785 C C . PHE A 1 100 ? -22.083 -1.240 31.456 1.00 93.88 100 PHE A C 1
ATOM 787 O O . PHE A 1 100 ? -23.244 -1.476 31.785 1.00 93.88 100 PHE A O 1
ATOM 794 N N . LYS A 1 101 ? -21.260 -0.542 32.255 1.00 93.06 101 LYS A N 1
ATOM 795 C CA . LYS A 1 101 ? -21.673 -0.042 33.582 1.00 93.06 101 LYS A CA 1
ATOM 796 C C . LYS A 1 101 ? -22.860 0.912 33.505 1.00 93.06 101 LYS A C 1
ATOM 798 O O . LYS A 1 101 ? -23.710 0.916 34.395 1.00 93.06 101 LYS A O 1
ATOM 803 N N . LYS A 1 102 ? -22.906 1.753 32.468 1.00 93.12 102 LYS A N 1
ATOM 804 C CA . LYS A 1 102 ? -24.025 2.665 32.221 1.00 93.12 102 LYS A CA 1
ATOM 805 C C . LYS A 1 102 ? -25.275 1.882 31.820 1.00 93.12 102 LYS A C 1
ATOM 807 O O . LYS A 1 102 ? -26.321 2.095 32.428 1.00 93.12 102 LYS A O 1
ATOM 812 N N . ARG A 1 103 ? -25.154 0.935 30.885 1.00 92.38 103 ARG A N 1
ATOM 813 C CA . ARG A 1 103 ? -26.254 0.062 30.454 1.00 92.38 103 ARG A CA 1
ATOM 814 C C . ARG A 1 103 ? -26.864 -0.720 31.616 1.00 92.38 103 ARG A C 1
ATOM 816 O O . ARG A 1 103 ? -28.083 -0.758 31.723 1.00 92.38 103 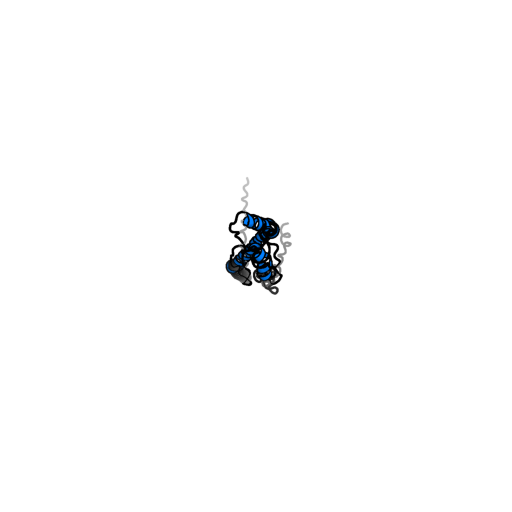ARG A O 1
ATOM 823 N N . ALA A 1 104 ? -26.050 -1.235 32.535 1.00 91.25 104 ALA A N 1
ATOM 824 C CA . ALA A 1 104 ? -26.539 -1.924 33.730 1.00 91.25 104 ALA A CA 1
ATOM 825 C C . ALA A 1 104 ? -27.433 -1.044 34.630 1.00 91.25 104 ALA A C 1
ATOM 827 O O . ALA A 1 104 ? -28.252 -1.567 35.380 1.00 91.25 104 ALA A O 1
ATOM 828 N N . LYS A 1 105 ? -27.280 0.288 34.577 1.00 91.31 105 LYS A N 1
ATOM 829 C CA . LYS A 1 105 ? -28.050 1.247 35.389 1.00 91.31 105 LYS A CA 1
ATOM 830 C C . LYS A 1 105 ? -29.252 1.827 34.653 1.00 91.31 105 LYS A C 1
ATOM 832 O O . LYS A 1 105 ? -30.307 1.992 35.252 1.00 91.31 105 LYS A O 1
ATOM 837 N N . THR A 1 106 ? -29.070 2.208 33.390 1.00 91.69 106 THR A N 1
ATOM 838 C CA . THR A 1 106 ? -30.062 2.980 32.622 1.00 91.69 106 THR A CA 1
ATOM 839 C C . THR A 1 106 ? -30.690 2.197 31.475 1.00 91.69 106 THR A C 1
ATOM 841 O O . THR A 1 106 ? -31.559 2.726 30.790 1.00 91.69 106 THR A O 1
ATOM 844 N N . GLY A 1 107 ? -30.242 0.966 31.225 1.00 87.50 107 GLY A N 1
ATOM 845 C CA . GLY A 1 107 ? -30.560 0.229 30.006 1.00 87.50 107 GLY A CA 1
ATOM 846 C C . GLY A 1 107 ? -29.928 0.856 28.758 1.00 87.50 107 GLY A C 1
ATOM 847 O O . GLY A 1 107 ? -29.087 1.758 28.845 1.00 87.50 107 GLY A O 1
ATOM 848 N N . GLY A 1 108 ? -30.342 0.358 27.590 1.00 88.12 108 GLY A N 1
ATOM 849 C CA . GLY A 1 108 ? -29.913 0.834 26.272 1.00 88.12 108 GLY A CA 1
ATOM 850 C C . GLY A 1 108 ? -29.046 -0.164 25.506 1.00 88.12 108 GLY A C 1
ATOM 851 O O . GLY A 1 108 ? -28.621 -1.188 26.036 1.00 88.12 108 GLY A O 1
ATOM 852 N N . GLU A 1 109 ? -28.784 0.137 24.239 1.00 89.25 109 GLU A N 1
ATOM 853 C CA . GLU A 1 109 ? -27.955 -0.697 23.369 1.00 89.25 109 GLU A CA 1
ATOM 854 C C . GLU A 1 109 ? -26.557 -0.097 23.213 1.00 89.25 109 GLU A C 1
ATOM 856 O O . GLU A 1 109 ? -26.378 1.119 23.228 1.00 89.25 109 GLU A O 1
ATOM 861 N N . ILE A 1 110 ? -25.556 -0.969 23.095 1.00 90.19 110 ILE A N 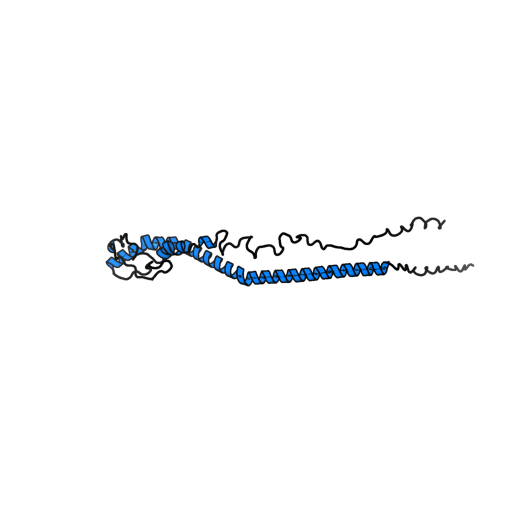1
ATOM 862 C CA . ILE A 1 110 ? -24.172 -0.577 22.830 1.00 90.19 110 ILE A CA 1
ATOM 863 C C . ILE A 1 110 ? -23.826 -1.106 21.441 1.00 90.19 110 ILE A C 1
ATOM 865 O O . ILE A 1 110 ? -23.879 -2.314 21.193 1.00 90.19 110 ILE A O 1
ATOM 869 N N . GLU A 1 111 ? -23.497 -0.188 20.542 1.00 89.25 111 GLU A N 1
ATOM 870 C CA . GLU A 1 111 ? -23.151 -0.480 19.155 1.00 89.25 111 GLU A CA 1
ATOM 871 C C . GLU A 1 111 ? -21.633 -0.555 18.952 1.00 89.25 111 GLU A C 1
ATOM 873 O O . GLU A 1 111 ? -20.846 -0.114 19.789 1.00 89.25 111 GLU A O 1
ATOM 878 N N . GLY A 1 112 ? -21.215 -1.094 17.805 1.00 87.75 112 GLY A N 1
ATOM 879 C CA . GLY A 1 112 ? -19.813 -1.079 17.374 1.00 87.75 112 GLY A CA 1
ATOM 880 C C . GLY A 1 112 ? -19.028 -2.363 17.644 1.00 87.75 112 GLY A C 1
ATOM 881 O O . GLY A 1 112 ? -17.875 -2.459 17.211 1.00 87.75 112 GLY A O 1
ATOM 882 N N . CYS A 1 113 ? -19.640 -3.365 18.278 1.00 90.88 113 CYS A N 1
ATOM 883 C CA . CYS A 1 113 ? -19.075 -4.709 18.354 1.00 90.88 113 CYS A CA 1
ATOM 884 C C . CYS A 1 113 ? -19.273 -5.489 17.052 1.00 90.88 113 CYS A C 1
ATOM 886 O O . CYS A 1 113 ? -20.045 -5.117 16.160 1.00 90.88 113 CYS A O 1
ATOM 888 N N . ALA A 1 114 ? -18.498 -6.553 16.909 1.00 90.00 114 ALA A N 1
ATOM 889 C CA . ALA A 1 114 ? -18.704 -7.536 15.863 1.00 90.00 114 ALA A CA 1
ATOM 890 C C . ALA A 1 114 ? -18.301 -8.913 16.355 1.00 90.00 114 ALA A C 1
ATOM 892 O O . ALA A 1 114 ? -17.531 -9.037 17.300 1.00 90.00 114 ALA A O 1
ATOM 893 N N . ARG A 1 115 ? -18.786 -9.934 15.654 1.00 84.50 115 ARG A N 1
ATOM 894 C CA . ARG A 1 115 ? -18.280 -11.295 15.791 1.00 84.50 115 ARG A CA 1
ATOM 895 C C . ARG A 1 115 ? -17.246 -11.575 14.714 1.00 84.50 115 ARG A C 1
ATOM 897 O O . ARG A 1 115 ? -17.424 -11.219 13.546 1.00 84.50 115 ARG A O 1
ATOM 904 N N . GLY A 1 116 ? -16.153 -12.205 15.131 1.00 71.19 116 GLY A N 1
ATOM 905 C CA . GLY A 1 116 ? -15.050 -12.621 14.270 1.00 71.19 116 GLY A CA 1
ATOM 906 C C . GLY A 1 116 ? -15.163 -14.079 13.835 1.00 71.19 116 GLY A C 1
ATOM 907 O O . GLY A 1 116 ? -14.162 -14.789 13.910 1.00 71.19 116 GLY A O 1
ATOM 908 N N . ASP A 1 117 ? -16.359 -14.525 13.445 1.00 71.25 117 ASP A N 1
ATOM 909 C CA . ASP A 1 117 ? -16.637 -15.925 13.080 1.00 71.25 117 ASP A CA 1
ATOM 910 C C . ASP A 1 117 ? -15.994 -16.321 11.739 1.00 71.25 117 ASP A C 1
ATOM 912 O O . ASP A 1 117 ? -15.814 -17.502 11.450 1.00 71.25 117 ASP A O 1
ATOM 916 N N . LEU A 1 118 ? -15.615 -15.332 10.923 1.00 72.62 118 LEU A N 1
ATOM 917 C CA . LEU A 1 118 ? -14.973 -15.520 9.627 1.00 72.62 118 LEU A CA 1
ATOM 918 C C . LEU A 1 118 ? -13.557 -14.914 9.625 1.00 72.62 118 LEU A C 1
ATOM 920 O O . LEU A 1 118 ? -13.338 -13.853 10.211 1.00 72.62 118 LEU A O 1
ATOM 924 N N . PRO A 1 119 ? -12.587 -15.538 8.930 1.00 68.38 119 PRO A N 1
ATOM 925 C CA . PRO A 1 119 ? -11.181 -15.124 8.971 1.00 68.38 119 PRO A CA 1
ATOM 926 C C . PRO A 1 119 ? -10.923 -13.722 8.392 1.00 68.38 119 PRO A C 1
ATOM 928 O O . PRO A 1 119 ? -10.032 -13.021 8.864 1.00 68.38 119 PRO A O 1
ATOM 931 N N . PHE A 1 120 ? -11.727 -13.283 7.417 1.00 73.75 120 PHE A N 1
ATOM 932 C CA . PHE A 1 120 ? -11.577 -11.981 6.745 1.00 73.75 120 PHE A CA 1
ATOM 933 C C . PHE A 1 120 ? -12.847 -11.126 6.771 1.00 73.75 120 PHE A C 1
ATOM 935 O O . PHE A 1 120 ? -12.912 -10.086 6.117 1.00 73.75 120 PHE A O 1
ATOM 942 N N . ALA A 1 121 ? -13.868 -11.551 7.514 1.00 75.50 121 ALA A N 1
ATOM 943 C CA . ALA A 1 121 ? -15.133 -10.840 7.595 1.00 75.50 121 ALA A CA 1
ATOM 944 C C . ALA A 1 121 ? -15.572 -10.689 9.049 1.00 75.50 121 ALA A C 1
ATOM 946 O O . ALA A 1 121 ? -15.423 -11.588 9.872 1.00 75.50 121 ALA A O 1
ATOM 947 N N . MET A 1 122 ? -16.123 -9.519 9.351 1.00 81.75 122 MET A N 1
ATOM 948 C CA . MET A 1 122 ? -16.725 -9.212 10.642 1.00 81.75 122 MET A CA 1
ATOM 949 C C . MET A 1 122 ? -18.216 -9.060 10.432 1.00 81.75 122 MET A C 1
ATOM 951 O O . MET A 1 122 ? -18.633 -8.263 9.590 1.00 81.75 122 MET A O 1
ATOM 955 N N . VAL A 1 123 ? -19.009 -9.779 11.219 1.00 85.06 123 VAL A N 1
ATOM 956 C CA . VAL A 1 123 ? -20.458 -9.585 11.237 1.00 85.06 123 VAL A CA 1
ATOM 957 C C . VAL A 1 123 ? -20.762 -8.541 12.309 1.00 85.06 123 VAL A C 1
ATOM 959 O O . VAL A 1 123 ? -20.467 -8.795 13.481 1.00 85.06 123 VAL A O 1
ATOM 962 N N . PRO A 1 124 ? -21.296 -7.356 11.948 1.00 86.88 124 PRO A N 1
ATOM 963 C CA . PRO A 1 124 ? -21.682 -6.353 12.931 1.00 86.88 124 PRO A CA 1
ATOM 964 C C . PRO A 1 124 ? -22.675 -6.942 13.932 1.00 86.88 124 PRO A C 1
ATOM 966 O O . PRO A 1 124 ? -23.648 -7.587 13.544 1.00 86.88 124 PRO A O 1
ATOM 969 N N . SER A 1 125 ? -22.434 -6.709 15.216 1.00 87.94 125 SER A N 1
ATOM 970 C CA . SER A 1 125 ? -23.289 -7.193 16.294 1.00 87.94 125 SER A CA 1
ATOM 971 C C . SER A 1 125 ? -23.435 -6.131 17.380 1.00 87.94 125 SER A C 1
ATOM 973 O O . SER A 1 125 ? -22.646 -5.191 17.494 1.00 87.94 125 SER A O 1
ATOM 975 N N . LYS A 1 126 ? -24.481 -6.269 18.196 1.00 88.56 126 LYS A N 1
ATOM 976 C CA . LYS A 1 126 ? -24.610 -5.479 19.424 1.00 88.56 126 LYS A CA 1
ATOM 977 C C . LYS A 1 126 ? -23.585 -5.991 20.431 1.00 88.56 126 LYS A C 1
ATOM 979 O O . LYS A 1 126 ? -23.376 -7.199 20.518 1.00 88.56 126 LYS A O 1
ATOM 984 N N . CYS A 1 127 ? -22.978 -5.096 21.204 1.00 89.06 127 CYS A N 1
ATOM 985 C CA . CYS A 1 127 ? -22.065 -5.509 22.266 1.00 89.06 127 CYS A CA 1
ATOM 986 C C . CYS A 1 127 ? -22.859 -6.209 23.370 1.00 89.06 127 CYS A C 1
ATOM 988 O O . CYS A 1 127 ? -23.764 -5.614 23.964 1.00 89.06 127 CYS A O 1
ATOM 990 N N . GLN A 1 128 ? -22.538 -7.463 23.660 1.00 88.69 128 GLN A N 1
ATOM 991 C CA . GLN A 1 128 ? -23.210 -8.265 24.678 1.00 88.69 128 GLN A CA 1
ATOM 992 C C . GLN A 1 128 ? -22.201 -8.723 25.727 1.00 88.69 128 GLN A C 1
ATOM 994 O O . GLN A 1 128 ? -21.043 -8.984 25.424 1.00 88.69 128 GLN A O 1
ATOM 999 N N . CYS A 1 129 ? -22.657 -8.809 26.973 1.00 87.31 129 CYS A N 1
ATOM 1000 C CA . CYS A 1 129 ? -21.869 -9.351 28.068 1.00 87.31 129 CYS A CA 1
ATOM 1001 C C . CYS A 1 129 ? -22.467 -10.696 28.482 1.00 87.31 129 CYS A C 1
ATOM 1003 O O . CYS A 1 129 ? -23.220 -10.771 29.448 1.00 87.31 129 CYS A O 1
ATOM 1005 N N . ILE A 1 130 ? -22.239 -11.732 27.667 1.00 83.38 130 ILE A N 1
ATOM 1006 C CA . ILE A 1 130 ? -22.857 -13.054 27.879 1.00 83.38 130 ILE A CA 1
ATOM 1007 C C . ILE A 1 130 ? -22.226 -13.762 29.081 1.00 83.38 130 ILE A C 1
ATOM 1009 O O . ILE A 1 130 ? -22.926 -14.322 29.919 1.00 83.38 130 ILE A O 1
ATOM 1013 N N . ALA A 1 131 ? -20.900 -13.708 29.171 1.00 76.56 131 ALA A N 1
ATOM 1014 C CA . ALA A 1 131 ? -20.149 -14.084 30.357 1.00 76.56 131 ALA A CA 1
ATOM 1015 C C . ALA A 1 131 ? -19.676 -12.797 31.051 1.00 76.56 131 ALA A C 1
ATOM 1017 O O . ALA A 1 131 ? -19.373 -11.823 30.370 1.00 76.56 131 ALA A O 1
ATOM 1018 N N . GLY A 1 132 ? -19.655 -12.769 32.386 1.00 82.38 132 GLY A N 1
ATOM 1019 C CA . GLY A 1 132 ? -19.234 -11.604 33.179 1.00 82.38 132 GLY A CA 1
ATOM 1020 C C . GLY A 1 132 ? -20.376 -10.734 33.719 1.00 82.38 132 GLY A C 1
ATOM 1021 O O . GLY A 1 132 ? -21.560 -11.045 33.588 1.00 82.38 132 GLY A O 1
ATOM 1022 N N . ASN A 1 133 ? -20.009 -9.642 34.393 1.00 86.19 133 ASN A N 1
ATOM 1023 C CA . ASN A 1 133 ? -20.937 -8.730 35.054 1.00 86.19 133 ASN A CA 1
ATOM 1024 C C . ASN A 1 133 ? -20.917 -7.331 34.414 1.00 86.19 133 ASN A C 1
ATOM 1026 O O . ASN A 1 133 ? -19.930 -6.593 34.500 1.00 86.19 133 ASN A O 1
ATOM 1030 N N . GLU A 1 134 ? -22.048 -6.907 33.843 1.00 89.19 134 GLU A N 1
ATOM 1031 C CA . GLU A 1 134 ? -22.185 -5.576 33.234 1.00 89.19 134 GLU A CA 1
ATOM 1032 C C . GLU A 1 134 ? -21.944 -4.430 34.223 1.00 89.19 134 GLU A C 1
ATOM 1034 O O . GLU A 1 134 ? -21.307 -3.436 33.872 1.00 89.19 134 GLU A O 1
ATOM 1039 N N . ALA A 1 135 ? -22.359 -4.574 35.486 1.00 88.69 135 ALA A N 1
ATOM 1040 C CA . ALA A 1 135 ? -22.146 -3.555 36.516 1.00 88.69 135 ALA A CA 1
ATOM 1041 C C . ALA A 1 135 ? -20.661 -3.380 36.884 1.00 88.69 135 ALA A C 1
ATOM 1043 O O . ALA A 1 135 ? -20.272 -2.341 37.426 1.00 88.69 135 ALA A O 1
ATOM 1044 N N . LYS A 1 136 ? -19.815 -4.365 36.557 1.00 87.88 136 LYS A N 1
ATOM 1045 C CA . LYS A 1 136 ? -1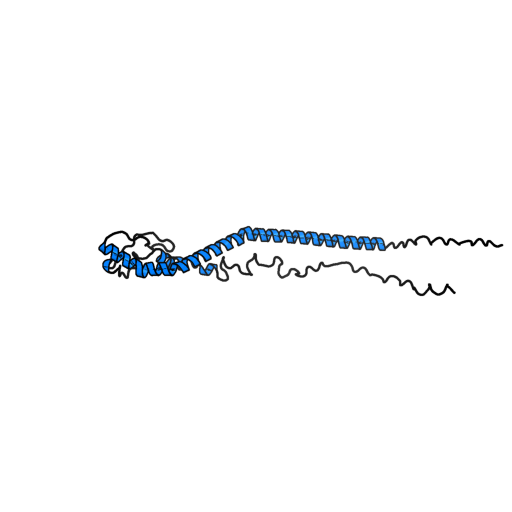8.353 -4.278 36.673 1.00 87.88 136 LYS A CA 1
ATOM 1046 C C . LYS A 1 136 ? -17.665 -3.865 35.371 1.00 87.88 136 LYS A C 1
ATOM 1048 O O . LYS A 1 136 ? -16.479 -3.545 35.404 1.00 87.88 136 LYS A O 1
ATOM 1053 N N . GLY A 1 137 ? -18.414 -3.718 34.278 1.00 84.12 137 GLY A N 1
ATOM 1054 C CA . GLY A 1 137 ? -17.896 -3.336 32.964 1.00 84.12 137 GLY A CA 1
ATOM 1055 C C . GLY A 1 137 ? -17.618 -4.514 32.035 1.00 84.12 137 GLY A C 1
ATOM 1056 O O . GLY A 1 137 ? -16.816 -4.364 31.124 1.00 84.12 137 GLY A O 1
ATOM 1057 N N . CYS A 1 138 ? -18.296 -5.641 32.258 1.00 85.94 138 CYS A N 1
ATOM 1058 C CA . CYS A 1 138 ? -18.099 -6.900 31.551 1.00 85.94 138 CYS A CA 1
ATOM 1059 C C . CYS A 1 138 ? -16.707 -7.512 31.770 1.00 85.94 138 CYS A C 1
ATOM 1061 O O . CYS A 1 138 ? -15.864 -7.528 30.882 1.00 85.94 138 CYS A O 1
ATOM 1063 N N . ASP A 1 139 ? -16.475 -8.018 32.982 1.00 80.62 139 ASP A N 1
ATOM 1064 C CA . ASP A 1 139 ? -15.255 -8.712 33.423 1.00 80.62 139 ASP A CA 1
ATOM 1065 C C . ASP A 1 139 ? -15.197 -10.175 32.943 1.00 80.62 139 ASP A C 1
ATOM 1067 O O . ASP A 1 139 ? -14.998 -11.102 33.724 1.00 80.62 139 ASP A O 1
ATOM 1071 N N . SER A 1 140 ? -15.416 -10.382 31.647 1.00 74.19 140 SER A N 1
ATOM 1072 C CA . SER A 1 140 ? -15.389 -11.699 31.012 1.00 74.19 140 SER A CA 1
ATOM 1073 C C . SER A 1 140 ? -14.007 -12.042 30.474 1.00 74.19 140 SER A C 1
ATOM 1075 O O . SER A 1 140 ? -13.386 -11.214 29.818 1.00 74.19 140 SER A O 1
ATOM 1077 N N . GLU A 1 141 ? -13.575 -13.293 30.636 1.00 68.62 141 GLU A N 1
ATOM 1078 C CA . GLU A 1 141 ? -12.434 -13.844 29.886 1.00 68.62 141 GLU A CA 1
ATOM 1079 C C . GLU A 1 141 ? -12.827 -14.283 28.462 1.00 68.62 141 GLU A C 1
ATOM 1081 O O . GLU A 1 141 ? -11.974 -14.530 27.611 1.00 68.62 141 GLU A O 1
ATOM 1086 N N . VAL A 1 142 ? -14.131 -14.390 28.178 1.00 67.94 142 VAL A N 1
ATOM 1087 C CA . VAL A 1 142 ? -14.641 -14.801 26.867 1.00 67.94 142 VAL A CA 1
ATOM 1088 C C . VAL A 1 142 ? -14.810 -13.569 25.979 1.00 67.94 142 VAL A C 1
ATOM 1090 O O . VAL A 1 142 ? -15.842 -12.895 26.011 1.00 67.94 142 VAL A O 1
ATOM 1093 N N . ASP A 1 143 ? -13.795 -13.310 25.157 1.00 65.12 143 ASP A N 1
ATOM 1094 C CA . ASP A 1 143 ? -13.674 -12.170 24.231 1.00 65.12 143 ASP A CA 1
ATOM 1095 C C . ASP A 1 143 ? -14.745 -12.108 23.115 1.00 65.12 143 ASP A C 1
ATOM 1097 O O . ASP A 1 143 ? -14.777 -11.164 22.333 1.00 65.12 143 ASP A O 1
ATOM 1101 N N . ALA A 1 144 ? -15.619 -13.104 22.958 1.00 63.22 144 ALA A N 1
ATOM 1102 C CA . ALA A 1 144 ? -16.396 -13.241 21.720 1.00 63.22 144 ALA A CA 1
ATOM 1103 C C . ALA A 1 144 ? -17.483 -12.162 21.507 1.00 63.22 144 ALA A C 1
ATOM 1105 O O . ALA A 1 144 ? -17.753 -11.800 20.362 1.00 63.22 144 ALA A O 1
ATOM 1106 N N . ASP A 1 145 ? -18.099 -11.636 22.572 1.00 71.44 145 ASP A N 1
ATOM 1107 C CA . ASP A 1 145 ? -19.324 -10.817 22.454 1.00 71.44 145 ASP A CA 1
ATOM 1108 C C . ASP A 1 145 ? -19.168 -9.334 22.840 1.00 71.44 145 ASP A C 1
ATOM 1110 O O . ASP A 1 145 ? -20.071 -8.526 22.601 1.00 71.44 145 ASP A O 1
ATOM 1114 N N . HIS A 1 146 ? -18.013 -8.949 23.385 1.00 83.38 146 HIS A N 1
ATOM 1115 C CA . HIS A 1 146 ? -17.728 -7.586 23.848 1.00 83.38 146 HIS A CA 1
ATOM 1116 C C . HIS A 1 146 ? -16.453 -7.002 23.216 1.00 83.38 146 HIS A C 1
ATOM 1118 O O . HIS A 1 146 ? -15.782 -6.144 23.792 1.00 83.38 146 HIS A O 1
ATOM 1124 N N . VAL A 1 147 ? -16.115 -7.445 22.004 1.00 89.62 147 VAL A N 1
ATOM 1125 C CA . VAL A 1 147 ? -14.970 -6.930 21.246 1.00 89.62 147 VAL A CA 1
ATOM 1126 C C . VAL A 1 147 ? -15.433 -6.002 20.128 1.00 89.62 147 VAL A C 1
ATOM 1128 O O . VAL A 1 147 ? -16.312 -6.312 19.320 1.00 89.62 147 VAL A O 1
ATOM 1131 N N . LEU A 1 148 ? -14.823 -4.819 20.085 1.00 90.88 148 LEU A N 1
ATOM 1132 C CA . LEU A 1 148 ? -15.096 -3.804 19.079 1.00 90.88 148 LEU A CA 1
ATOM 1133 C C . LEU A 1 148 ? -14.629 -4.265 17.698 1.00 90.88 148 LEU A C 1
ATOM 1135 O O . LEU A 1 148 ? -13.593 -4.917 17.539 1.00 90.88 148 LEU A O 1
ATOM 1139 N N . ARG A 1 149 ? -15.336 -3.812 16.659 1.00 90.44 149 ARG A N 1
ATOM 1140 C CA . ARG A 1 149 ? -14.942 -4.013 15.253 1.00 90.44 149 ARG A CA 1
ATOM 1141 C C . ARG A 1 149 ? -13.493 -3.618 14.986 1.00 90.44 149 ARG A C 1
ATOM 1143 O O . ARG A 1 149 ? -12.764 -4.327 14.300 1.00 90.44 149 ARG A O 1
ATOM 1150 N N . CYS A 1 150 ? -13.063 -2.489 15.541 1.00 88.19 150 CYS A N 1
ATOM 1151 C CA . CYS A 1 150 ? -11.705 -1.993 15.346 1.00 88.19 150 CYS A CA 1
ATOM 1152 C C . CYS A 1 150 ? -10.648 -2.922 15.984 1.00 88.19 150 CYS A C 1
ATOM 1154 O O . CYS A 1 150 ? -9.566 -3.105 15.424 1.00 88.19 150 CYS A O 1
ATOM 1156 N N . SER A 1 151 ? -10.979 -3.577 17.102 1.00 89.50 151 SER A N 1
ATOM 1157 C CA . SER A 1 151 ? -10.116 -4.552 17.776 1.00 89.50 151 SER A CA 1
ATOM 1158 C C . SER A 1 151 ? -9.961 -5.823 16.942 1.00 89.50 151 SER A C 1
ATOM 1160 O O . SER A 1 151 ? -8.840 -6.306 16.773 1.00 89.50 151 SER A O 1
ATOM 1162 N N . HIS A 1 152 ? -11.055 -6.324 16.354 1.00 88.19 152 HIS A N 1
ATOM 1163 C CA . HIS A 1 152 ? -11.019 -7.446 15.409 1.00 88.19 152 HIS A CA 1
ATOM 1164 C C . HIS A 1 152 ? -10.192 -7.130 14.162 1.00 88.19 152 HIS A C 1
ATOM 1166 O O . HIS A 1 152 ? -9.336 -7.930 13.780 1.00 88.19 152 HIS A O 1
ATOM 1172 N N . LEU A 1 153 ? -10.395 -5.949 13.568 1.00 85.00 153 LEU A N 1
ATOM 1173 C CA . LEU A 1 153 ? -9.622 -5.499 12.413 1.00 85.00 153 LEU A CA 1
ATOM 1174 C C . LEU A 1 153 ? -8.119 -5.542 12.715 1.00 85.00 153 LEU A C 1
ATOM 1176 O O . LEU A 1 153 ? -7.348 -6.113 11.951 1.00 85.00 153 LEU A O 1
ATOM 1180 N N . ARG A 1 154 ? -7.710 -5.000 13.865 1.00 84.62 154 ARG A N 1
ATOM 1181 C CA . ARG A 1 154 ? -6.297 -4.882 14.233 1.00 84.62 154 ARG A CA 1
ATOM 1182 C C . ARG A 1 154 ? -5.651 -6.198 14.661 1.00 84.62 154 ARG A C 1
ATOM 1184 O O . ARG A 1 154 ? -4.503 -6.438 14.314 1.00 84.62 154 ARG A O 1
ATOM 1191 N N . ARG A 1 155 ? -6.349 -7.019 15.451 1.00 84.12 155 ARG A N 1
ATOM 1192 C CA . ARG A 1 155 ? -5.777 -8.245 16.036 1.00 84.12 155 ARG A CA 1
ATOM 1193 C C . ARG A 1 155 ? -5.899 -9.466 15.124 1.00 84.12 155 ARG A C 1
ATOM 1195 O O . ARG A 1 155 ? -5.097 -10.378 15.261 1.00 84.12 155 ARG A O 1
ATOM 1202 N N . ARG A 1 156 ? -6.896 -9.506 14.230 1.00 83.50 156 ARG A N 1
ATOM 1203 C CA . ARG A 1 156 ? -7.155 -10.669 13.361 1.00 83.50 156 ARG A CA 1
ATOM 1204 C C . ARG A 1 156 ? -6.936 -10.364 11.888 1.00 83.50 156 ARG A C 1
ATOM 1206 O O . ARG A 1 156 ? -6.117 -11.017 11.256 1.00 83.50 156 ARG A O 1
ATOM 1213 N N . ILE A 1 157 ? -7.641 -9.370 11.351 1.00 83.88 157 ILE A N 1
ATOM 1214 C CA . ILE A 1 157 ? -7.713 -9.172 9.896 1.00 83.88 157 ILE A CA 1
ATOM 1215 C C . ILE A 1 157 ? -6.405 -8.611 9.343 1.00 83.88 157 ILE A C 1
ATOM 1217 O O . ILE A 1 157 ? -5.828 -9.217 8.449 1.00 83.88 157 ILE A O 1
ATOM 1221 N N . LEU A 1 158 ? -5.912 -7.488 9.876 1.00 82.12 158 LEU A N 1
ATOM 1222 C CA . LEU A 1 158 ? -4.698 -6.849 9.353 1.00 82.12 158 LEU A CA 1
ATOM 1223 C C . LEU A 1 158 ? -3.472 -7.783 9.390 1.00 82.12 158 LEU A C 1
ATOM 1225 O O . LEU A 1 158 ? -2.791 -7.864 8.370 1.00 82.12 158 LEU A O 1
ATOM 1229 N N . PRO A 1 159 ? -3.208 -8.541 10.477 1.00 82.19 159 PRO A N 1
ATOM 1230 C CA . PRO A 1 159 ? -2.120 -9.518 10.486 1.00 82.19 159 PRO A CA 1
ATOM 1231 C C . PRO A 1 159 ? -2.337 -10.670 9.495 1.00 82.19 159 PRO A C 1
ATOM 1233 O O . PRO A 1 159 ? -1.390 -11.107 8.849 1.00 82.19 159 PRO A O 1
ATOM 1236 N N . ALA A 1 160 ? -3.576 -11.150 9.336 1.00 83.56 160 ALA A N 1
ATOM 1237 C CA . ALA A 1 160 ? -3.884 -12.232 8.399 1.00 83.56 160 ALA A CA 1
ATOM 1238 C C . ALA A 1 160 ? -3.712 -11.820 6.928 1.00 83.56 160 ALA A C 1
ATOM 1240 O O . ALA A 1 160 ? -3.441 -12.672 6.087 1.00 83.56 160 ALA A O 1
ATOM 1241 N N . MET A 1 161 ? -3.851 -10.527 6.618 1.00 79.00 161 MET A N 1
ATOM 1242 C CA . MET A 1 161 ? -3.661 -9.996 5.267 1.00 79.00 161 MET A CA 1
ATOM 1243 C C . MET A 1 161 ? -2.189 -9.885 4.847 1.00 79.00 161 MET A C 1
ATOM 1245 O O . MET A 1 161 ? -1.948 -9.681 3.663 1.00 79.00 161 MET A O 1
ATOM 1249 N N . LYS A 1 162 ? -1.229 -10.005 5.781 1.00 80.56 162 LYS A N 1
ATOM 1250 C CA . LYS A 1 162 ? 0.221 -9.966 5.499 1.00 80.56 162 LYS A CA 1
ATOM 1251 C C . LYS A 1 162 ? 0.634 -8.816 4.567 1.00 80.56 162 LYS A C 1
ATOM 1253 O O . LYS A 1 162 ? 1.357 -8.991 3.590 1.00 80.56 162 LYS A O 1
ATOM 1258 N N . LEU A 1 163 ? 0.108 -7.621 4.846 1.00 80.06 163 LEU A N 1
ATOM 1259 C CA . LEU A 1 163 ? 0.286 -6.437 3.994 1.00 80.06 163 LEU A CA 1
ATOM 1260 C C . LEU A 1 163 ? 1.733 -5.927 3.964 1.00 80.06 163 LEU A C 1
ATOM 1262 O O . LEU A 1 163 ? 2.084 -5.147 3.087 1.00 80.06 163 LEU A O 1
ATOM 1266 N N . ASP A 1 164 ? 2.554 -6.359 4.914 1.00 76.06 164 ASP A N 1
ATOM 1267 C CA . ASP A 1 164 ? 4.003 -6.187 4.938 1.00 76.06 164 ASP A CA 1
ATOM 1268 C C . ASP A 1 164 ? 4.678 -6.830 3.720 1.00 76.06 164 ASP A C 1
ATOM 1270 O O . ASP A 1 164 ? 5.500 -6.174 3.083 1.00 76.06 164 ASP A O 1
ATOM 1274 N N . GLN A 1 165 ? 4.242 -8.028 3.317 1.00 81.94 165 GLN A N 1
ATOM 1275 C CA . GLN A 1 165 ? 4.806 -8.763 2.175 1.00 81.94 165 GLN A CA 1
ATOM 1276 C C . GLN A 1 165 ? 4.664 -8.013 0.848 1.00 81.94 165 GLN A C 1
ATOM 1278 O O . GLN A 1 165 ? 5.490 -8.173 -0.044 1.00 81.94 165 GLN A O 1
ATOM 1283 N N . LEU A 1 166 ? 3.655 -7.142 0.718 1.00 79.75 166 LEU A N 1
ATOM 1284 C CA . LEU A 1 166 ? 3.489 -6.304 -0.472 1.00 79.75 166 LEU A CA 1
ATOM 1285 C C . LEU A 1 166 ? 4.667 -5.343 -0.674 1.00 79.75 166 LEU A C 1
ATOM 1287 O O . LEU A 1 166 ? 4.924 -4.941 -1.803 1.00 79.75 166 LEU A O 1
ATOM 1291 N N . TYR A 1 167 ? 5.358 -4.952 0.397 1.00 76.50 167 TYR A N 1
ATOM 1292 C CA . TYR A 1 167 ? 6.442 -3.967 0.363 1.00 76.50 167 TYR A CA 1
ATOM 1293 C C . TYR A 1 167 ? 7.832 -4.581 0.592 1.00 76.50 167 TYR A C 1
ATOM 1295 O O . TYR A 1 167 ? 8.813 -3.838 0.640 1.00 76.50 167 TYR A O 1
ATOM 1303 N N . GLU A 1 168 ? 7.930 -5.902 0.757 1.00 79.19 168 GLU A N 1
ATOM 1304 C CA . GLU A 1 168 ? 9.209 -6.619 0.827 1.00 79.19 168 GLU A CA 1
ATOM 1305 C C . GLU A 1 168 ? 9.888 -6.693 -0.554 1.00 79.19 168 GLU A C 1
ATOM 1307 O O . GLU A 1 168 ? 9.301 -6.307 -1.560 1.00 79.19 168 GLU A O 1
ATOM 1312 N N . GLY A 1 169 ? 11.138 -7.171 -0.611 1.00 67.06 169 GLY A N 1
ATOM 1313 C CA . GLY A 1 169 ? 11.993 -7.149 -1.811 1.00 67.06 169 GLY A CA 1
ATOM 1314 C C . GLY A 1 169 ? 11.339 -7.668 -3.101 1.00 67.06 169 GLY A C 1
ATOM 1315 O O . GLY A 1 169 ? 11.553 -7.085 -4.162 1.00 67.06 169 GLY A O 1
ATOM 1316 N N . ASP A 1 170 ? 10.477 -8.677 -2.989 1.00 69.12 170 ASP A N 1
ATOM 1317 C CA . ASP A 1 170 ? 9.758 -9.288 -4.117 1.00 69.12 170 ASP A CA 1
ATOM 1318 C C . ASP A 1 170 ? 8.256 -8.936 -4.149 1.00 69.12 170 ASP A C 1
ATOM 1320 O O . ASP A 1 170 ? 7.486 -9.529 -4.901 1.00 69.12 170 ASP A O 1
ATOM 1324 N N . GLY A 1 171 ? 7.809 -8.000 -3.309 1.00 74.06 171 GLY A N 1
ATOM 1325 C CA . GLY A 1 171 ? 6.405 -7.614 -3.199 1.00 74.06 171 GLY A CA 1
ATOM 1326 C C . GLY A 1 171 ? 5.930 -6.728 -4.352 1.00 74.06 171 GLY A C 1
ATOM 1327 O O . GLY A 1 171 ? 6.676 -5.895 -4.866 1.00 74.06 171 GLY A O 1
ATOM 1328 N N . ASP A 1 172 ? 4.647 -6.836 -4.712 1.00 78.62 172 ASP A N 1
ATOM 1329 C CA . ASP A 1 172 ? 4.028 -6.070 -5.811 1.00 78.62 172 ASP A CA 1
ATOM 1330 C C . ASP A 1 172 ? 4.148 -4.543 -5.648 1.00 78.62 172 ASP A C 1
ATOM 1332 O O . ASP A 1 172 ? 4.113 -3.787 -6.619 1.00 78.62 172 ASP A O 1
ATOM 1336 N N . CYS A 1 173 ? 4.275 -4.066 -4.408 1.00 77.00 173 CYS A N 1
ATOM 1337 C CA . CYS A 1 173 ? 4.436 -2.654 -4.080 1.00 77.00 173 CYS A CA 1
ATOM 1338 C C . CYS A 1 173 ? 5.893 -2.230 -3.875 1.00 77.00 173 CYS A C 1
ATOM 1340 O O . CYS A 1 173 ? 6.138 -1.057 -3.562 1.00 77.00 173 CYS A O 1
ATOM 1342 N N . ASN A 1 174 ? 6.857 -3.130 -4.084 1.00 73.19 174 ASN A N 1
ATOM 1343 C CA . ASN A 1 174 ? 8.262 -2.777 -4.164 1.00 73.19 174 ASN A CA 1
ATOM 1344 C C . ASN A 1 174 ? 8.612 -2.333 -5.589 1.00 73.19 174 ASN A C 1
ATOM 1346 O O . ASN A 1 174 ? 8.938 -3.123 -6.473 1.00 73.19 174 ASN A O 1
ATOM 1350 N N . ILE A 1 175 ? 8.559 -1.020 -5.817 1.00 63.94 175 ILE A N 1
ATOM 1351 C CA . ILE A 1 175 ? 9.052 -0.394 -7.049 1.00 63.94 175 ILE A CA 1
ATOM 1352 C C . ILE A 1 175 ? 10.584 -0.365 -6.972 1.00 63.94 175 ILE A C 1
ATOM 1354 O O . ILE A 1 175 ? 11.199 0.676 -6.735 1.00 63.94 175 ILE A O 1
ATOM 1358 N N . SER A 1 176 ? 11.198 -1.537 -7.107 1.00 59.03 176 SER A N 1
ATOM 1359 C CA . SER A 1 176 ? 12.645 -1.691 -7.035 1.00 59.03 176 SER A CA 1
ATOM 1360 C C . SER A 1 176 ? 13.311 -1.291 -8.349 1.00 59.03 176 SER A C 1
ATOM 1362 O O . SER A 1 176 ? 12.692 -1.341 -9.416 1.00 59.03 176 SER A O 1
ATOM 1364 N N . LYS A 1 177 ? 14.589 -0.903 -8.305 1.00 53.09 177 LYS A N 1
ATOM 1365 C CA . LYS A 1 177 ? 15.361 -0.545 -9.513 1.00 53.09 177 LYS A CA 1
ATOM 1366 C C . LYS A 1 177 ? 15.488 -1.714 -10.499 1.00 53.09 177 LYS A C 1
ATOM 1368 O O . LYS A 1 177 ? 15.709 -1.487 -11.681 1.00 53.09 177 LYS A O 1
ATOM 1373 N N . GLU A 1 178 ? 15.308 -2.941 -10.023 1.00 61.06 178 GLU A N 1
ATOM 1374 C CA . GLU A 1 178 ? 15.378 -4.177 -10.801 1.00 61.06 178 GLU A CA 1
ATOM 1375 C C . GLU A 1 178 ? 14.064 -4.504 -11.536 1.00 61.06 178 GLU A C 1
ATOM 1377 O O . GLU A 1 178 ? 14.037 -5.411 -12.376 1.00 61.06 178 GLU A O 1
ATOM 1382 N N . ALA A 1 179 ? 12.977 -3.775 -11.252 1.00 61.78 179 ALA A N 1
ATOM 1383 C CA . ALA A 1 179 ? 11.697 -3.962 -11.927 1.00 61.78 179 ALA A CA 1
ATOM 1384 C C . ALA A 1 179 ? 11.843 -3.741 -13.441 1.00 61.78 179 ALA A C 1
ATOM 1386 O O . ALA A 1 179 ? 12.572 -2.856 -13.883 1.00 61.78 179 ALA A O 1
ATOM 1387 N N . SER A 1 180 ? 11.136 -4.528 -14.256 1.00 58.06 180 SER A N 1
ATOM 1388 C CA . SER A 1 180 ? 11.301 -4.546 -15.721 1.00 58.06 180 SER A CA 1
ATOM 1389 C C . SER A 1 180 ? 11.138 -3.178 -16.392 1.00 58.06 180 SER A C 1
ATOM 1391 O O . SER A 1 180 ? 11.822 -2.908 -17.371 1.00 58.06 180 SER A O 1
ATOM 1393 N N . PHE A 1 181 ? 10.291 -2.304 -15.848 1.00 56.88 181 PHE A N 1
ATOM 1394 C CA . PHE A 1 181 ? 10.088 -0.932 -16.331 1.00 56.88 181 PHE A CA 1
ATOM 1395 C C . PHE A 1 181 ? 11.180 0.060 -15.885 1.00 56.88 181 PHE A C 1
ATOM 1397 O O . PHE A 1 181 ? 11.271 1.147 -16.445 1.00 56.88 181 PHE A O 1
ATOM 1404 N N . ASN A 1 182 ? 11.984 -0.294 -14.878 1.00 57.19 182 ASN A N 1
ATOM 1405 C CA . ASN A 1 182 ? 13.149 0.469 -14.419 1.00 57.19 182 ASN A CA 1
ATOM 1406 C C . ASN A 1 182 ? 14.457 -0.026 -15.056 1.00 57.19 182 ASN A C 1
ATOM 1408 O O . ASN A 1 182 ? 15.484 0.644 -14.930 1.00 57.19 182 ASN A O 1
ATOM 1412 N N . LYS A 1 183 ? 14.436 -1.186 -15.731 1.00 61.56 183 LYS A N 1
ATOM 1413 C CA . LYS A 1 183 ? 15.588 -1.685 -16.486 1.00 61.56 183 LYS A CA 1
ATOM 1414 C C . LYS A 1 183 ? 15.938 -0.702 -17.599 1.00 61.56 183 LYS A C 1
ATOM 1416 O O . LYS A 1 183 ? 15.059 -0.083 -18.200 1.00 61.56 183 LYS A O 1
ATOM 1421 N N . SER A 1 184 ? 17.239 -0.569 -17.855 1.00 57.88 184 SER A N 1
ATOM 1422 C CA . SER A 1 184 ? 17.743 0.203 -18.988 1.00 57.88 184 SER A CA 1
ATOM 1423 C C . SER A 1 184 ? 17.036 -0.245 -20.267 1.00 57.88 184 SER A C 1
ATOM 1425 O O . SER A 1 184 ? 16.854 -1.440 -20.498 1.00 57.88 184 SER A O 1
ATOM 1427 N N . LEU A 1 185 ? 16.627 0.727 -21.085 1.00 60.41 185 LEU A N 1
ATOM 1428 C CA . LEU A 1 185 ? 16.058 0.464 -22.409 1.00 60.41 185 LEU A CA 1
ATOM 1429 C C . LEU A 1 185 ? 17.057 -0.252 -23.320 1.00 60.41 185 LEU A C 1
ATOM 1431 O O . LEU A 1 185 ? 16.642 -0.946 -24.243 1.00 60.41 185 LEU A O 1
ATOM 1435 N N . LEU A 1 186 ? 18.346 -0.067 -23.031 1.00 59.06 186 LEU A N 1
ATOM 1436 C CA . LEU A 1 186 ? 19.450 -0.761 -23.666 1.00 59.06 186 LEU A CA 1
ATOM 1437 C C . LEU A 1 186 ? 19.824 -1.985 -22.831 1.00 59.06 186 LEU A C 1
ATOM 1439 O O . LEU A 1 186 ? 19.991 -1.857 -21.611 1.00 59.06 186 LEU A O 1
ATOM 1443 N N . GLN A 1 187 ? 19.963 -3.143 -23.472 1.00 58.97 187 GLN A N 1
ATOM 1444 C CA . GLN A 1 187 ? 20.484 -4.344 -22.810 1.00 58.97 187 GLN A CA 1
ATOM 1445 C C . GLN A 1 187 ? 21.947 -4.116 -22.395 1.00 58.97 187 GLN A C 1
ATOM 1447 O O . GLN A 1 187 ? 22.645 -3.304 -22.996 1.00 58.97 187 GLN A O 1
ATOM 1452 N N . ASP A 1 188 ? 22.438 -4.819 -21.367 1.00 55.69 188 ASP A N 1
ATOM 1453 C CA . ASP A 1 188 ? 23.802 -4.601 -20.845 1.00 55.69 188 ASP A CA 1
ATOM 1454 C C . ASP A 1 188 ? 24.916 -4.855 -21.881 1.00 55.69 188 ASP A C 1
ATOM 1456 O O . ASP A 1 188 ? 26.027 -4.355 -21.709 1.00 55.69 188 ASP A O 1
ATOM 1460 N N . GLU A 1 189 ? 24.608 -5.578 -22.963 1.00 52.12 189 GLU A N 1
ATOM 1461 C CA . GLU A 1 189 ? 25.511 -5.866 -24.085 1.00 52.12 189 GLU A CA 1
ATOM 1462 C C . GLU A 1 189 ? 25.388 -4.879 -25.261 1.00 52.12 189 GLU A C 1
ATOM 1464 O O . GLU A 1 189 ? 26.168 -4.958 -26.211 1.00 52.12 189 GLU A O 1
ATOM 1469 N N . GLU A 1 190 ? 24.436 -3.941 -25.227 1.00 53.88 190 GLU A N 1
ATOM 1470 C CA . GLU A 1 190 ? 24.310 -2.925 -26.271 1.00 53.88 190 GLU A CA 1
ATOM 1471 C C . GLU A 1 190 ? 25.304 -1.780 -26.017 1.00 53.88 190 GLU A C 1
ATOM 1473 O O . GLU A 1 190 ? 25.443 -1.314 -24.878 1.00 53.88 190 GLU A O 1
ATOM 1478 N N . PRO A 1 191 ? 26.031 -1.324 -27.056 1.00 52.38 191 PRO A N 1
ATOM 1479 C CA . PRO A 1 191 ? 27.051 -0.299 -26.901 1.00 52.38 191 PRO A CA 1
ATOM 1480 C C . PRO A 1 191 ? 26.430 0.969 -26.307 1.00 52.38 191 PRO A C 1
ATOM 1482 O O . PRO A 1 191 ? 25.555 1.600 -26.895 1.00 52.38 191 PRO A O 1
ATOM 1485 N N . ARG A 1 192 ? 26.888 1.329 -25.103 1.00 49.34 192 ARG A N 1
ATOM 1486 C CA . ARG A 1 192 ? 26.511 2.573 -24.404 1.00 49.34 192 ARG A CA 1
ATOM 1487 C C . ARG A 1 192 ? 27.145 3.798 -25.053 1.00 49.34 192 ARG A C 1
ATOM 1489 O O . ARG A 1 192 ? 26.664 4.919 -24.890 1.00 49.34 192 ARG A O 1
ATOM 1496 N N . ASP A 1 193 ? 28.200 3.544 -25.809 1.00 46.81 193 ASP A N 1
ATOM 1497 C CA . ASP A 1 193 ? 28.860 4.505 -26.652 1.00 46.81 193 ASP A CA 1
ATOM 1498 C C . ASP A 1 193 ? 28.135 4.438 -27.994 1.00 46.81 193 ASP A C 1
ATOM 1500 O O . ASP A 1 193 ? 28.377 3.550 -28.812 1.00 46.81 193 ASP A O 1
ATOM 1504 N N . PHE A 1 194 ? 27.215 5.377 -28.228 1.00 46.25 194 PHE A N 1
ATOM 1505 C CA . PHE A 1 194 ? 26.709 5.674 -29.569 1.00 46.25 194 PHE A CA 1
ATOM 1506 C C . PHE A 1 194 ? 27.829 6.330 -30.394 1.00 46.25 194 PHE A C 1
ATOM 1508 O O . PHE A 1 194 ? 27.668 7.415 -30.954 1.00 46.25 194 PHE A O 1
ATOM 1515 N N . GLU A 1 195 ? 29.003 5.701 -30.435 1.00 43.69 195 GLU A N 1
ATOM 1516 C CA . GLU A 1 195 ? 29.973 5.962 -31.472 1.00 43.69 195 GLU A CA 1
ATOM 1517 C C . GLU A 1 195 ? 29.342 5.432 -32.745 1.00 43.69 195 GLU A C 1
ATOM 1519 O O . GLU A 1 195 ? 29.304 4.232 -33.019 1.00 43.69 195 GLU A O 1
ATOM 1524 N N . VAL A 1 196 ? 28.795 6.368 -33.515 1.00 41.59 196 VAL A N 1
ATOM 1525 C CA . VAL A 1 196 ? 28.567 6.186 -34.939 1.00 41.59 196 VAL A CA 1
ATOM 1526 C C . VAL A 1 196 ? 29.868 5.589 -35.440 1.00 41.59 196 VAL A C 1
ATOM 1528 O O . VAL A 1 196 ? 30.899 6.268 -35.418 1.00 41.59 196 VAL A O 1
ATOM 1531 N N . ARG A 1 197 ? 29.862 4.306 -35.815 1.00 44.00 197 ARG A N 1
ATOM 1532 C CA . ARG A 1 197 ? 30.975 3.739 -36.561 1.00 44.00 197 ARG A CA 1
ATOM 1533 C C . ARG A 1 197 ? 30.995 4.520 -37.857 1.00 44.00 197 ARG A C 1
ATOM 1535 O O . ARG A 1 197 ? 30.358 4.147 -38.832 1.00 44.00 197 ARG A O 1
ATOM 1542 N N . ALA A 1 198 ? 31.725 5.624 -37.853 1.00 44.62 198 ALA A N 1
ATOM 1543 C CA . ALA A 1 198 ? 32.245 6.215 -39.047 1.00 44.62 198 ALA A CA 1
ATOM 1544 C C . ALA A 1 198 ? 33.200 5.162 -39.607 1.00 44.62 198 ALA A C 1
ATOM 1546 O O . ALA A 1 198 ? 34.415 5.258 -39.467 1.00 44.62 198 ALA A O 1
ATOM 1547 N N . SER A 1 199 ? 32.661 4.167 -40.310 1.00 45.47 199 SER A N 1
ATOM 1548 C CA . SER A 1 199 ? 33.338 3.642 -41.480 1.00 45.47 199 SER A CA 1
ATOM 1549 C C . SER A 1 199 ? 33.295 4.735 -42.547 1.00 45.47 199 SER A C 1
ATOM 1551 O O . SER A 1 199 ? 32.773 4.536 -43.635 1.00 45.47 199 SER A O 1
ATOM 1553 N N . MET A 1 200 ? 33.812 5.923 -42.220 1.00 43.16 200 MET A N 1
ATOM 1554 C CA . MET A 1 200 ? 34.354 6.783 -43.243 1.00 43.16 200 MET A CA 1
ATOM 1555 C C . MET A 1 200 ? 35.533 5.981 -43.777 1.00 43.16 200 MET A C 1
ATOM 1557 O O . MET A 1 200 ? 36.453 5.698 -43.001 1.00 43.16 200 MET A O 1
ATOM 1561 N N . PRO A 1 201 ? 35.519 5.539 -45.044 1.00 44.47 201 PRO A N 1
ATOM 1562 C CA . PRO A 1 201 ? 36.745 5.062 -45.639 1.00 44.47 201 PRO A CA 1
ATOM 1563 C C . PRO A 1 201 ? 37.751 6.190 -45.452 1.00 44.47 201 PRO A C 1
ATOM 1565 O O . PRO A 1 201 ? 37.506 7.326 -45.862 1.00 44.47 201 PRO A O 1
ATOM 1568 N N . THR A 1 202 ? 38.845 5.901 -44.750 1.00 44.56 202 THR A N 1
ATOM 1569 C CA . THR A 1 202 ? 39.987 6.797 -44.662 1.00 44.56 202 THR A CA 1
ATOM 1570 C C . THR A 1 202 ? 40.458 6.978 -46.095 1.00 44.56 202 THR A C 1
ATOM 1572 O O . THR A 1 202 ? 41.215 6.162 -46.615 1.00 44.56 202 THR A O 1
ATOM 1575 N N . LEU A 1 203 ? 39.933 7.991 -46.787 1.00 44.22 203 LEU A N 1
ATOM 1576 C CA . LEU A 1 203 ? 40.426 8.363 -48.098 1.00 44.22 203 LEU A CA 1
ATOM 1577 C C . LEU A 1 203 ? 41.914 8.635 -47.882 1.00 44.22 203 LEU A C 1
ATOM 1579 O O . LEU A 1 203 ? 42.230 9.483 -47.039 1.00 44.22 203 LEU A O 1
ATOM 1583 N N . PRO A 1 204 ? 42.829 7.932 -48.572 1.00 42.41 204 PRO A N 1
ATOM 1584 C CA . PRO A 1 204 ? 44.224 8.317 -48.553 1.00 42.41 204 PRO A CA 1
ATOM 1585 C C . PRO A 1 204 ? 44.277 9.749 -49.085 1.00 42.41 204 PRO A C 1
ATOM 1587 O O . PRO A 1 204 ? 44.088 10.028 -50.270 1.00 42.41 204 PRO A O 1
ATOM 1590 N N . LEU A 1 205 ? 44.420 10.696 -48.163 1.00 44.03 205 LEU A N 1
ATOM 1591 C CA . LEU A 1 205 ? 44.797 12.056 -48.474 1.00 44.03 205 LEU A CA 1
ATOM 1592 C C . LEU A 1 205 ? 46.269 11.967 -48.841 1.00 44.03 205 LEU A C 1
ATOM 1594 O O . LEU A 1 205 ? 47.137 12.144 -47.986 1.00 44.03 205 LEU A O 1
ATOM 1598 N N . ASP A 1 206 ? 46.548 11.650 -50.105 1.00 47.34 206 ASP A N 1
ATOM 1599 C CA . ASP A 1 206 ? 47.864 11.937 -50.649 1.00 47.34 206 ASP A CA 1
ATOM 1600 C C . ASP A 1 206 ? 48.147 13.415 -50.358 1.00 47.34 206 ASP A C 1
ATOM 1602 O O . ASP A 1 206 ? 47.297 14.272 -50.647 1.00 47.34 206 ASP A O 1
ATOM 1606 N N . PRO A 1 207 ? 49.284 13.737 -49.717 1.00 45.34 207 PRO A N 1
ATOM 1607 C CA . PRO A 1 207 ? 49.620 15.116 -49.439 1.00 45.34 207 PRO A CA 1
ATOM 1608 C C . PRO A 1 207 ? 49.638 15.854 -50.773 1.00 45.34 207 PRO A C 1
ATOM 1610 O O . PRO A 1 207 ? 50.383 15.482 -51.681 1.00 45.34 207 PRO A O 1
ATOM 1613 N N . LEU A 1 208 ? 48.799 16.890 -50.884 1.00 44.47 208 LEU A N 1
ATOM 1614 C CA . LEU A 1 208 ? 48.812 17.798 -52.025 1.00 44.47 208 LEU A CA 1
ATOM 1615 C C . LEU A 1 208 ? 50.275 18.149 -52.326 1.00 44.47 208 LEU A C 1
ATOM 1617 O O . LEU A 1 208 ? 51.005 18.500 -51.387 1.00 44.47 208 LEU A O 1
ATOM 1621 N N . PRO A 1 209 ? 50.730 18.029 -53.588 1.00 41.28 209 PRO A N 1
ATOM 1622 C CA . PRO A 1 209 ? 52.103 18.345 -53.931 1.00 41.28 209 PRO A CA 1
ATOM 1623 C C . PRO A 1 209 ? 52.375 19.761 -53.441 1.00 41.28 209 PRO A C 1
ATOM 1625 O O . PRO A 1 209 ? 51.684 20.705 -53.830 1.00 41.28 209 PRO A O 1
ATOM 1628 N N . LYS A 1 210 ? 53.338 19.894 -52.521 1.00 44.09 210 LYS A N 1
ATOM 1629 C CA . LYS A 1 210 ? 53.791 21.188 -52.017 1.00 44.09 210 LYS A CA 1
ATOM 1630 C C . LYS A 1 210 ? 54.276 21.969 -53.232 1.00 44.09 210 LYS A C 1
ATOM 1632 O O . LYS A 1 210 ? 55.395 21.752 -53.685 1.00 44.09 210 LYS A O 1
ATOM 1637 N N . GLN A 1 211 ? 53.429 22.833 -53.791 1.00 47.72 211 GLN A N 1
ATOM 1638 C CA . GLN A 1 211 ? 53.885 23.801 -54.771 1.00 47.72 211 GLN A CA 1
ATOM 1639 C C . GLN A 1 211 ? 54.938 24.643 -54.064 1.00 47.72 211 GLN A C 1
ATOM 1641 O O . GLN A 1 211 ? 54.670 25.300 -53.056 1.00 47.72 211 GLN A O 1
ATOM 1646 N N . ASP A 1 212 ? 56.164 24.512 -54.549 1.00 43.66 212 ASP A N 1
ATOM 1647 C CA . ASP A 1 212 ? 57.349 25.116 -53.980 1.00 43.66 212 ASP A CA 1
ATOM 1648 C C . ASP A 1 212 ? 57.225 26.643 -54.094 1.00 43.66 212 ASP A C 1
ATOM 1650 O O . ASP A 1 212 ? 57.559 27.265 -55.103 1.00 43.66 212 ASP A O 1
ATOM 1654 N N . LEU A 1 213 ? 56.697 27.270 -53.039 1.00 50.94 213 LEU A N 1
ATOM 1655 C CA . LEU A 1 213 ? 56.523 28.721 -52.912 1.00 50.94 213 LEU A CA 1
ATOM 1656 C C . LEU A 1 213 ? 57.862 29.492 -52.925 1.00 50.94 213 LEU A C 1
ATOM 1658 O O . LEU A 1 213 ? 57.872 30.712 -52.761 1.00 50.94 213 LEU A O 1
ATOM 1662 N N . ARG A 1 214 ? 59.002 28.819 -53.147 1.00 45.25 214 ARG A N 1
ATOM 1663 C CA . ARG A 1 214 ? 60.332 29.434 -53.249 1.00 45.25 214 ARG A CA 1
ATOM 1664 C C . ARG A 1 214 ? 60.764 29.835 -54.662 1.00 45.25 214 ARG A C 1
ATOM 1666 O O . ARG A 1 214 ? 61.700 30.623 -54.766 1.00 45.25 214 ARG A O 1
ATOM 1673 N N . GLN A 1 215 ? 60.088 29.421 -55.738 1.00 50.69 215 GLN A N 1
ATOM 1674 C CA . GLN A 1 215 ? 60.508 29.806 -57.103 1.00 50.69 215 GLN A CA 1
ATOM 1675 C C . GLN A 1 215 ? 59.966 31.155 -57.619 1.00 50.69 215 GLN A C 1
ATOM 1677 O O . GLN A 1 215 ? 60.420 31.629 -58.655 1.00 50.69 215 GLN A O 1
ATOM 1682 N N . ARG A 1 216 ? 59.084 31.859 -56.892 1.00 49.47 216 ARG A N 1
ATOM 1683 C CA . ARG A 1 216 ? 58.573 33.184 -57.323 1.00 49.47 216 ARG A CA 1
ATOM 1684 C C . ARG A 1 216 ? 59.410 34.399 -56.885 1.00 49.47 216 ARG A C 1
ATOM 1686 O O . ARG A 1 216 ? 58.989 35.527 -57.115 1.00 49.47 216 ARG A O 1
ATOM 1693 N N . ARG A 1 217 ? 60.593 34.209 -56.284 1.00 48.09 217 ARG A N 1
ATOM 1694 C CA . ARG A 1 217 ? 61.475 35.321 -55.853 1.00 48.09 217 ARG A CA 1
ATOM 1695 C C . ARG A 1 217 ? 62.771 35.500 -56.655 1.00 48.09 217 ARG A C 1
ATOM 1697 O O . ARG A 1 217 ? 63.570 36.348 -56.282 1.00 48.09 217 ARG A O 1
ATOM 1704 N N . ALA A 1 218 ? 62.965 34.783 -57.762 1.00 49.66 218 ALA A N 1
ATOM 1705 C CA . ALA A 1 218 ? 64.172 34.894 -58.597 1.00 49.66 218 ALA A CA 1
ATOM 1706 C C . ALA A 1 218 ? 63.900 35.440 -60.017 1.00 49.66 218 ALA A C 1
ATOM 1708 O O . ALA A 1 218 ? 64.531 35.010 -60.975 1.00 49.66 218 ALA A O 1
ATOM 1709 N N . GLY A 1 219 ? 62.953 36.373 -60.158 1.00 44.84 219 GLY A N 1
ATOM 1710 C CA . GLY A 1 219 ? 62.638 37.021 -61.442 1.00 44.84 219 GLY A CA 1
ATOM 1711 C C . GLY A 1 219 ? 62.259 38.501 -61.335 1.00 44.84 219 GLY A C 1
ATOM 1712 O O . GLY A 1 219 ? 61.616 39.024 -62.234 1.00 44.84 219 GLY A O 1
ATOM 1713 N N . PHE A 1 220 ? 62.608 39.155 -60.225 1.00 46.78 220 PHE A N 1
ATOM 1714 C CA . PHE A 1 220 ? 62.468 40.603 -60.039 1.00 46.78 220 PHE A CA 1
ATOM 1715 C C . PHE A 1 220 ? 63.749 41.147 -59.394 1.00 46.78 220 PHE A C 1
ATOM 1717 O O . PHE A 1 220 ? 63.783 41.442 -58.200 1.00 46.78 220 PHE A O 1
ATOM 1724 N N . LEU A 1 221 ? 64.809 41.208 -60.196 1.00 40.69 221 LEU A N 1
ATOM 1725 C CA . LEU A 1 221 ? 65.883 42.196 -60.107 1.00 40.69 221 LEU A CA 1
ATOM 1726 C C . LEU A 1 221 ? 66.175 42.666 -61.531 1.00 40.69 221 LEU A C 1
ATOM 1728 O O . LEU A 1 221 ? 66.273 41.778 -62.408 1.00 40.69 221 LEU A O 1
#

Organism: NCBI:txid2562237

pLDDT: mean 72.83, std 16.08, range [40.69, 93.88]